Protein AF-A0A9P0NU60-F1 (afdb_monomer_lite)

InterPro domains:
  IPR019530 Intra-flagellar transport protein 57 [PF10498] (24-283)
  IPR019530 Intra-flagellar transport protein 57 [PTHR16011] (8-283)

Organism: Acanthoscelides obtectus (NCBI:txid200917)

Sequence (284 aa):
MVFDEPKIVSEKEQEQSYAAFVNMENLLDKLKLLKYEQEFLKDFKIKPIHRYYFVVTKNPGEQFYLFSILAAWLIRKCGKHLENPQELDDPNDTISKIVNEARAIGIVFDFPVSKLKQGVGEQVVYILDQLAIHAVKKNNVILNRPKPPEEKEEETEVLEDESEINLDRVEEEMLAAYSDDSDEENLFHLDDLKPVRKEIHSSELKQNIDEESWKLELERVLPRLKVTIKNDNRDWRSHLEQMKTYKKSIDESLGTTKAQLEKLHKDISSTLEKVTNREKYFNR

Radius of gyration: 36.02 Å; chains: 1; bounding box: 110×66×82 Å

pLDDT: mean 72.8, std 16.38, range [34.03, 95.69]

Structure (mmCIF, N/CA/C/O backbone):
data_AF-A0A9P0NU60-F1
#
_entry.id   AF-A0A9P0NU60-F1
#
loop_
_atom_site.group_PDB
_atom_site.id
_atom_site.type_symbol
_atom_site.label_atom_id
_atom_site.label_alt_id
_atom_site.label_comp_id
_atom_site.label_asym_id
_atom_site.label_entity_id
_atom_site.label_seq_id
_atom_site.pdbx_PDB_ins_code
_atom_site.Cartn_x
_atom_site.Cartn_y
_atom_site.Cartn_z
_atom_site.occupancy
_atom_site.B_iso_or_equiv
_atom_site.auth_seq_id
_atom_site.auth_comp_id
_atom_site.auth_asym_id
_atom_site.auth_atom_id
_atom_site.pdbx_PDB_model_num
ATOM 1 N N . MET A 1 1 ? 22.535 -39.004 11.766 1.00 37.25 1 MET A N 1
ATOM 2 C CA . MET A 1 1 ? 22.054 -37.776 11.105 1.00 37.25 1 MET A CA 1
ATOM 3 C C . MET A 1 1 ? 20.630 -38.052 10.680 1.00 37.25 1 MET A C 1
ATOM 5 O O . MET A 1 1 ? 20.425 -38.817 9.750 1.00 37.25 1 MET A O 1
ATOM 9 N N . VAL A 1 2 ? 19.671 -37.577 11.472 1.00 34.03 2 VAL A N 1
ATOM 10 C CA . VAL A 1 2 ? 18.242 -37.732 11.191 1.00 34.03 2 VAL A CA 1
ATOM 11 C C . VAL A 1 2 ? 17.904 -36.649 10.176 1.00 34.03 2 VAL A C 1
ATOM 13 O O . VAL A 1 2 ? 18.018 -35.468 10.491 1.00 34.03 2 VAL A O 1
ATOM 16 N N . PHE A 1 3 ? 17.614 -37.051 8.942 1.00 36.31 3 PHE A N 1
ATOM 17 C CA . PHE A 1 3 ? 17.045 -36.149 7.952 1.00 36.31 3 PHE A CA 1
ATOM 18 C C . PHE A 1 3 ? 15.586 -35.934 8.344 1.00 36.31 3 PHE A C 1
ATOM 20 O O . PHE A 1 3 ? 14.797 -36.874 8.342 1.00 36.31 3 PHE A O 1
ATOM 27 N N . ASP A 1 4 ? 15.288 -34.714 8.778 1.00 43.84 4 ASP A N 1
ATOM 28 C CA . ASP A 1 4 ? 13.943 -34.244 9.085 1.00 43.84 4 ASP A CA 1
ATOM 29 C C . ASP A 1 4 ? 13.174 -34.173 7.758 1.00 43.84 4 ASP A C 1
ATOM 31 O O . ASP A 1 4 ? 13.551 -33.432 6.845 1.00 43.84 4 ASP A O 1
ATOM 35 N N . GLU A 1 5 ? 12.168 -35.030 7.599 1.00 39.66 5 GLU A N 1
ATOM 36 C CA . GLU A 1 5 ? 11.302 -35.027 6.423 1.00 39.66 5 GLU A CA 1
ATOM 37 C C . GLU A 1 5 ? 10.503 -33.715 6.376 1.00 39.66 5 GLU A C 1
ATOM 39 O O . GLU A 1 5 ? 10.058 -33.219 7.418 1.00 39.66 5 GLU A O 1
ATOM 44 N N . PRO A 1 6 ? 10.281 -33.125 5.187 1.00 47.22 6 PRO A N 1
ATOM 45 C CA . PRO A 1 6 ? 9.491 -31.912 5.083 1.00 47.22 6 PRO A CA 1
ATOM 46 C C . PRO A 1 6 ? 8.047 -32.227 5.486 1.00 47.22 6 PRO A C 1
ATOM 48 O O . PRO A 1 6 ? 7.326 -32.926 4.774 1.00 47.22 6 PRO A O 1
ATOM 51 N N . LYS A 1 7 ? 7.620 -31.698 6.639 1.00 44.19 7 LYS A N 1
ATOM 52 C CA . LYS A 1 7 ? 6.215 -31.691 7.059 1.00 44.19 7 LYS A CA 1
ATOM 53 C C . LYS A 1 7 ? 5.362 -31.124 5.928 1.00 44.19 7 LYS A C 1
ATOM 55 O O . LYS A 1 7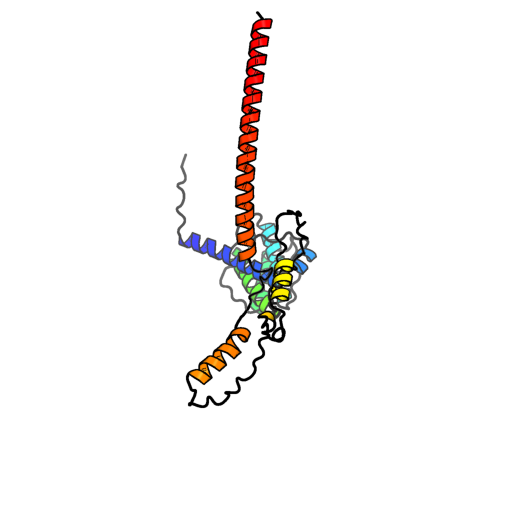 ? 5.441 -29.937 5.617 1.00 44.19 7 LYS A O 1
ATOM 60 N N . ILE A 1 8 ? 4.537 -31.979 5.334 1.00 50.38 8 ILE A N 1
ATOM 61 C CA . ILE A 1 8 ? 3.484 -31.584 4.404 1.00 50.38 8 ILE A CA 1
ATOM 62 C C . ILE A 1 8 ? 2.443 -30.826 5.238 1.00 50.38 8 ILE A C 1
ATOM 64 O O . ILE A 1 8 ? 1.658 -31.428 5.968 1.00 50.38 8 ILE A O 1
ATOM 68 N N . VAL A 1 9 ? 2.514 -29.495 5.199 1.00 48.00 9 VAL A N 1
ATOM 69 C CA . VAL A 1 9 ? 1.543 -28.589 5.830 1.00 48.00 9 VAL A CA 1
ATOM 70 C C . VAL A 1 9 ? 0.208 -28.752 5.106 1.00 48.00 9 VAL A C 1
ATOM 72 O O . VAL A 1 9 ? 0.172 -28.771 3.877 1.00 48.00 9 VAL A O 1
ATOM 75 N N . SER A 1 10 ? -0.882 -28.919 5.858 1.00 44.78 10 SER A N 1
ATOM 76 C CA . SER A 1 10 ? -2.204 -29.180 5.278 1.00 44.78 10 SER A CA 1
ATOM 77 C C . SER A 1 10 ? -2.741 -27.955 4.521 1.00 44.78 10 SER A C 1
ATOM 79 O O . SER A 1 10 ? -2.541 -26.821 4.958 1.00 44.78 10 SER A O 1
ATOM 81 N N . GLU A 1 11 ? -3.473 -28.163 3.420 1.00 49.84 11 GLU A N 1
ATOM 82 C CA . GLU A 1 11 ? -4.077 -27.088 2.602 1.00 49.84 11 GLU A CA 1
ATOM 83 C C . GLU A 1 11 ? -4.924 -26.099 3.430 1.00 49.84 11 GLU A C 1
ATOM 85 O O . GLU A 1 11 ? -4.949 -24.908 3.135 1.00 49.84 11 GLU A O 1
ATOM 90 N N . LYS A 1 12 ? -5.535 -26.548 4.538 1.00 46.38 12 LYS A N 1
ATOM 91 C CA . LYS A 1 12 ? -6.305 -25.686 5.454 1.00 46.38 12 LYS A CA 1
ATOM 92 C C . LYS A 1 12 ? -5.444 -24.713 6.262 1.00 46.38 12 LYS A C 1
ATOM 94 O O . LYS A 1 12 ? -5.887 -23.605 6.549 1.00 46.38 12 LYS A O 1
ATOM 99 N N . GLU A 1 13 ? -4.225 -25.101 6.633 1.00 43.59 13 GLU A N 1
ATOM 100 C CA . GLU A 1 13 ? -3.271 -24.198 7.294 1.00 43.59 13 GLU A CA 1
ATOM 101 C C . GLU A 1 13 ? -2.697 -23.182 6.297 1.00 43.59 13 GLU A C 1
ATOM 103 O O . GLU A 1 13 ? -2.431 -22.038 6.667 1.00 43.59 13 GLU A O 1
ATOM 108 N N . GLN A 1 14 ? -2.570 -23.563 5.019 1.00 48.59 14 GLN A N 1
ATOM 109 C CA . GLN A 1 14 ? -2.215 -22.633 3.945 1.00 48.59 14 GLN A CA 1
ATOM 110 C C . GLN A 1 14 ? -3.343 -21.630 3.666 1.00 48.59 14 GLN A C 1
ATOM 112 O O . GLN A 1 14 ? -3.075 -20.432 3.638 1.00 48.59 14 GLN A O 1
ATOM 117 N N . GLU A 1 15 ? -4.603 -22.061 3.551 1.00 52.00 15 GLU A N 1
ATOM 118 C CA . GLU A 1 15 ? -5.758 -21.159 3.386 1.00 52.00 15 GLU A CA 1
ATOM 119 C C . GLU A 1 15 ? -5.900 -20.158 4.547 1.00 52.00 15 GLU A C 1
ATOM 121 O O . GLU A 1 15 ? -6.106 -18.964 4.316 1.00 52.00 15 GLU A O 1
ATOM 126 N N . GLN A 1 16 ? -5.715 -20.612 5.793 1.00 52.69 16 GLN A N 1
ATOM 127 C CA . GLN A 1 16 ? -5.691 -19.736 6.974 1.00 52.69 16 GLN A CA 1
ATOM 128 C C . GLN A 1 16 ? -4.512 -18.753 6.943 1.00 52.69 16 GLN A C 1
ATOM 130 O O . GLN A 1 16 ? -4.657 -17.597 7.344 1.00 52.69 16 GLN A O 1
ATOM 135 N N . SER A 1 17 ? -3.362 -19.174 6.406 1.00 59.97 17 SER A N 1
ATOM 136 C CA . SER A 1 17 ? -2.216 -18.286 6.199 1.00 59.97 17 SER A CA 1
ATOM 137 C C . SER A 1 17 ? -2.552 -17.167 5.207 1.00 59.97 17 SER A C 1
ATOM 139 O O . SER A 1 17 ? -2.296 -16.000 5.504 1.00 59.97 17 SER A O 1
ATOM 141 N N . TYR A 1 18 ? -3.205 -17.486 4.081 1.00 72.25 18 TYR A N 1
ATOM 142 C CA . TYR A 1 18 ? -3.597 -16.507 3.056 1.00 72.25 18 TYR A CA 1
ATOM 143 C C . TYR A 1 18 ? -4.673 -15.519 3.518 1.00 72.25 18 TYR A C 1
ATOM 145 O O . TYR A 1 18 ? -4.590 -14.335 3.181 1.00 72.25 18 TYR A O 1
ATOM 153 N N . ALA A 1 19 ? -5.631 -15.951 4.340 1.00 76.56 19 ALA A N 1
ATOM 154 C CA . ALA A 1 19 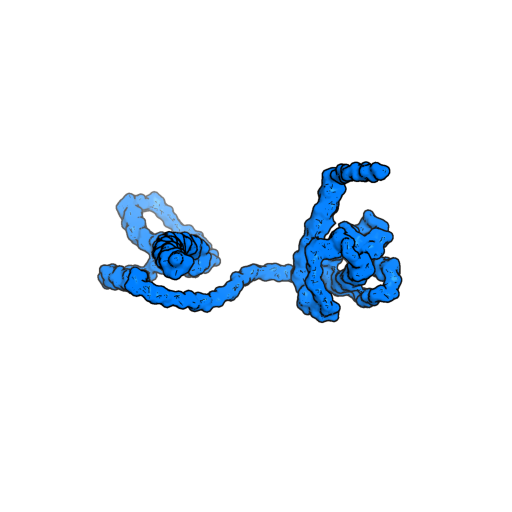? -6.675 -15.071 4.869 1.00 76.56 19 ALA A CA 1
ATOM 155 C C . ALA A 1 19 ? -6.100 -13.888 5.674 1.00 76.56 19 ALA A C 1
ATOM 157 O O . ALA A 1 19 ? -6.549 -12.748 5.523 1.00 76.56 19 ALA A O 1
ATOM 158 N N . ALA A 1 20 ? -5.056 -14.127 6.475 1.00 76.75 20 ALA A N 1
ATOM 159 C CA . ALA A 1 20 ? -4.384 -13.075 7.235 1.00 76.75 20 ALA A CA 1
ATOM 160 C C . ALA A 1 20 ? -3.700 -12.035 6.328 1.00 76.75 20 ALA A C 1
ATOM 162 O O . ALA A 1 20 ? -3.718 -10.842 6.637 1.00 76.75 20 ALA A O 1
ATOM 163 N N . PHE A 1 21 ? -3.137 -12.464 5.191 1.00 82.19 21 PHE A N 1
ATOM 164 C CA . PHE A 1 21 ? -2.534 -11.560 4.207 1.00 82.19 21 PHE A CA 1
ATOM 165 C C . PHE A 1 21 ? -3.580 -10.673 3.526 1.00 82.19 21 PHE A C 1
ATOM 167 O O . PHE A 1 21 ? -3.389 -9.461 3.449 1.00 82.19 21 PHE A O 1
ATOM 174 N N . VAL A 1 22 ? -4.712 -11.247 3.111 1.00 83.75 22 VAL A N 1
ATOM 175 C CA . VAL A 1 22 ? -5.818 -10.488 2.501 1.00 83.75 22 VAL A CA 1
ATOM 176 C C . VAL A 1 22 ? -6.402 -9.476 3.491 1.00 83.75 22 VAL A C 1
ATOM 178 O O . VAL A 1 22 ? -6.637 -8.319 3.147 1.00 83.75 22 VAL A O 1
ATOM 181 N N . ASN A 1 23 ? -6.583 -9.874 4.753 1.00 83.31 23 ASN A N 1
ATOM 182 C CA . ASN A 1 23 ? -7.075 -8.972 5.796 1.00 83.31 23 ASN A CA 1
ATOM 183 C C . ASN A 1 23 ? -6.103 -7.823 6.081 1.00 83.31 23 ASN A C 1
ATOM 185 O O . ASN A 1 23 ? -6.540 -6.707 6.354 1.00 83.31 23 ASN A O 1
ATOM 189 N N . MET A 1 24 ? -4.796 -8.064 5.974 1.00 84.62 24 MET A N 1
ATOM 190 C CA . MET A 1 24 ? -3.790 -7.016 6.114 1.00 84.62 24 MET A CA 1
ATOM 191 C C . MET A 1 24 ? -3.835 -6.014 4.949 1.00 84.62 24 MET A C 1
ATOM 193 O O . MET A 1 24 ? -3.711 -4.812 5.180 1.00 84.62 24 MET A O 1
ATOM 197 N N . GLU A 1 25 ? -4.051 -6.470 3.713 1.00 84.12 25 GLU A N 1
ATOM 198 C CA . GLU A 1 25 ? -4.246 -5.566 2.568 1.00 84.12 25 GLU A CA 1
ATOM 199 C C . GLU A 1 25 ? -5.515 -4.718 2.733 1.00 84.12 25 GLU A C 1
ATOM 201 O O . GLU A 1 25 ? -5.455 -3.491 2.633 1.00 84.12 25 GLU A O 1
ATOM 206 N N . ASN A 1 26 ? -6.629 -5.344 3.122 1.00 85.00 26 ASN A N 1
ATOM 207 C CA . ASN A 1 26 ? -7.877 -4.642 3.430 1.00 85.00 26 ASN A CA 1
ATOM 208 C C . ASN A 1 26 ? -7.705 -3.603 4.551 1.00 85.00 26 ASN A C 1
ATOM 210 O O . ASN A 1 26 ? -8.260 -2.503 4.475 1.00 85.00 26 ASN A O 1
ATOM 214 N N . LEU A 1 27 ? -6.932 -3.932 5.591 1.00 86.50 27 LEU A N 1
ATOM 215 C CA . LEU A 1 27 ? -6.592 -3.005 6.666 1.00 86.50 27 LEU A CA 1
ATOM 216 C C . LEU A 1 27 ? -5.798 -1.808 6.131 1.00 86.50 27 LEU A C 1
ATOM 218 O O . LEU A 1 27 ? -6.129 -0.670 6.461 1.00 86.50 27 LEU A O 1
ATOM 222 N N . LEU A 1 28 ? -4.778 -2.030 5.295 1.00 85.31 28 LEU A N 1
ATOM 223 C CA . LEU A 1 28 ? -3.984 -0.942 4.715 1.00 85.31 28 LEU A CA 1
ATOM 224 C C . LEU A 1 28 ? -4.835 0.009 3.875 1.00 85.31 28 LEU A C 1
ATOM 226 O O . LEU A 1 28 ? -4.662 1.224 3.970 1.00 85.31 28 LEU A O 1
ATOM 230 N N . ASP A 1 29 ? -5.779 -0.510 3.098 1.00 84.62 29 ASP A N 1
ATOM 231 C CA . ASP A 1 29 ? -6.668 0.340 2.311 1.00 84.62 29 ASP A CA 1
ATOM 232 C C . ASP A 1 29 ? -7.615 1.153 3.203 1.00 84.62 29 ASP A C 1
ATOM 234 O O . ASP A 1 29 ? -7.776 2.358 2.994 1.00 84.62 29 ASP A O 1
ATOM 238 N N . LYS A 1 30 ? -8.142 0.566 4.284 1.00 85.38 30 LYS A N 1
ATOM 239 C CA . LYS A 1 30 ? -8.913 1.311 5.299 1.00 85.38 30 LYS A CA 1
ATOM 240 C C . LYS A 1 30 ? -8.064 2.381 5.994 1.00 85.38 30 LYS A C 1
ATOM 242 O O . LYS A 1 30 ? -8.551 3.482 6.242 1.00 85.38 30 LYS A O 1
ATOM 247 N N . LEU A 1 31 ? -6.790 2.105 6.270 1.00 84.94 31 LEU A N 1
ATOM 248 C CA . LEU A 1 31 ? -5.860 3.089 6.832 1.00 84.94 31 LEU A CA 1
ATOM 249 C C . LEU A 1 31 ? -5.591 4.244 5.857 1.00 84.94 31 LEU A C 1
ATOM 251 O O . LEU A 1 31 ? -5.579 5.406 6.273 1.00 84.94 31 LEU A O 1
ATOM 255 N N . LYS A 1 32 ? -5.437 3.967 4.556 1.00 84.06 32 LYS A N 1
ATOM 256 C CA . LYS A 1 32 ? -5.323 5.013 3.521 1.00 84.06 32 LYS A CA 1
ATOM 257 C C . LYS A 1 32 ? -6.568 5.896 3.476 1.00 84.06 32 LYS A C 1
ATOM 259 O O . LYS A 1 32 ? -6.432 7.118 3.438 1.00 84.06 32 LYS A O 1
ATOM 264 N N . LEU A 1 33 ? -7.765 5.309 3.568 1.00 81.44 33 LEU A N 1
ATOM 265 C CA . LEU A 1 33 ? -9.022 6.067 3.657 1.00 81.44 33 LEU A CA 1
ATOM 266 C C . LEU A 1 33 ? -9.064 6.994 4.880 1.00 81.44 33 LEU A C 1
ATOM 268 O O . LEU A 1 33 ? -9.618 8.089 4.813 1.00 81.44 33 LEU A O 1
ATOM 272 N N . LEU A 1 34 ? -8.430 6.588 5.981 1.00 81.31 34 LEU A N 1
ATOM 273 C CA . LEU A 1 34 ? -8.291 7.380 7.205 1.00 81.31 34 LEU A CA 1
ATOM 274 C C . LEU A 1 34 ? -7.122 8.380 7.173 1.00 81.31 34 LEU A C 1
ATOM 276 O O . LEU A 1 34 ? -6.819 8.980 8.202 1.00 81.31 34 LEU A O 1
ATOM 280 N N . LYS A 1 35 ? -6.471 8.576 6.017 1.00 79.94 35 LYS A N 1
ATOM 281 C CA . LYS A 1 35 ? -5.309 9.464 5.833 1.00 79.94 35 LYS A CA 1
ATOM 282 C C . LYS A 1 35 ? -4.137 9.141 6.770 1.00 79.94 35 LYS A C 1
ATOM 284 O O . LYS A 1 35 ? -3.444 10.050 7.235 1.00 79.94 35 LYS A O 1
ATOM 289 N N . TYR A 1 36 ? -3.868 7.852 7.012 1.00 81.12 36 TYR A N 1
ATOM 290 C CA . TYR A 1 36 ? -2.782 7.432 7.911 1.00 81.12 36 TYR A CA 1
ATOM 291 C C . TYR A 1 36 ? -1.406 8.003 7.507 1.00 81.12 36 TYR A C 1
ATOM 293 O O . TYR A 1 36 ? -0.591 8.313 8.369 1.00 81.12 36 TYR A O 1
ATOM 301 N N . GLU A 1 37 ? -1.146 8.221 6.215 1.00 74.88 37 GLU A N 1
ATOM 302 C CA . GLU A 1 37 ? 0.139 8.767 5.752 1.00 74.88 37 GLU A CA 1
ATOM 303 C C . GLU A 1 37 ? 0.361 10.225 6.154 1.00 74.88 37 GLU A C 1
ATOM 305 O O . GLU A 1 37 ? 1.494 10.655 6.362 1.00 74.88 37 GLU A O 1
ATOM 310 N N . GLN A 1 38 ? -0.716 11.004 6.260 1.00 73.44 38 GLN A N 1
ATOM 311 C CA . GLN A 1 38 ? -0.621 12.429 6.563 1.00 73.44 38 GLN A CA 1
ATOM 312 C C . GLN A 1 38 ? -0.628 12.698 8.060 1.00 73.44 38 GLN A C 1
ATOM 314 O O . GLN A 1 38 ? 0.045 13.626 8.493 1.00 73.44 38 GLN A O 1
ATOM 319 N N . GLU A 1 39 ? -1.372 11.907 8.827 1.00 76.62 39 GLU A N 1
ATOM 320 C CA . GLU A 1 39 ? -1.519 12.113 10.265 1.00 76.62 39 GLU A CA 1
ATOM 321 C C . GLU A 1 39 ? -0.605 11.165 11.049 1.00 76.62 39 GLU A C 1
ATOM 323 O O . GLU A 1 39 ? 0.317 11.598 11.727 1.00 76.62 39 GLU A O 1
ATOM 328 N N . PHE A 1 40 ? -0.773 9.853 10.884 1.00 76.50 40 PHE A N 1
ATOM 329 C CA . PHE A 1 40 ? -0.046 8.862 11.678 1.00 76.50 40 PHE A CA 1
ATOM 330 C C . PHE A 1 40 ? 1.453 8.798 11.337 1.00 76.50 40 PHE A C 1
ATOM 332 O O . PHE A 1 40 ? 2.296 8.832 12.232 1.00 76.50 40 PHE A O 1
ATOM 339 N N . LEU A 1 41 ? 1.822 8.742 10.051 1.00 76.56 41 LEU A N 1
ATOM 340 C CA . LEU A 1 41 ? 3.240 8.632 9.675 1.00 76.56 41 LEU A CA 1
ATOM 341 C C . LEU A 1 41 ? 4.037 9.907 9.983 1.00 76.56 41 LEU A C 1
ATOM 343 O O . LEU A 1 41 ? 5.217 9.813 10.326 1.00 76.56 41 LEU A O 1
ATOM 347 N N . LYS A 1 42 ? 3.410 11.089 9.896 1.00 71.31 42 LYS A N 1
ATOM 348 C CA . LYS A 1 42 ? 4.073 12.363 10.215 1.00 71.31 42 LYS A CA 1
ATOM 349 C C . LYS A 1 42 ? 4.257 12.555 11.716 1.00 71.31 42 LYS A C 1
ATOM 351 O O . LYS A 1 42 ? 5.349 12.946 12.126 1.00 71.31 42 LYS A O 1
ATOM 356 N N . ASP A 1 43 ? 3.241 12.231 12.514 1.00 73.31 43 ASP A N 1
ATOM 357 C CA . ASP A 1 43 ? 3.276 12.425 13.966 1.00 73.31 43 ASP A CA 1
ATOM 358 C C . ASP A 1 43 ? 4.294 11.499 14.644 1.00 73.31 43 ASP A C 1
ATOM 360 O O . ASP A 1 43 ? 5.017 11.920 15.547 1.00 73.31 43 ASP A O 1
ATOM 364 N N . PHE A 1 44 ? 4.406 10.252 14.174 1.00 70.25 44 PHE A N 1
ATOM 365 C CA . PHE A 1 44 ? 5.287 9.252 14.783 1.00 70.25 44 PHE A CA 1
ATOM 366 C C . PHE A 1 44 ? 6.613 9.028 14.031 1.00 70.25 44 PHE A C 1
ATOM 368 O O . PHE A 1 44 ? 7.451 8.259 14.498 1.00 70.25 44 PHE A O 1
ATOM 375 N N . LYS A 1 45 ? 6.836 9.691 12.883 1.00 73.44 45 LYS A N 1
ATOM 376 C CA . LYS A 1 45 ? 8.029 9.530 12.015 1.00 73.44 45 LYS A CA 1
ATOM 377 C C . LYS A 1 45 ? 8.331 8.069 11.642 1.00 73.44 45 LYS A C 1
ATOM 379 O O . LYS A 1 45 ? 9.490 7.667 11.530 1.00 73.44 45 LYS A O 1
ATOM 384 N N . IL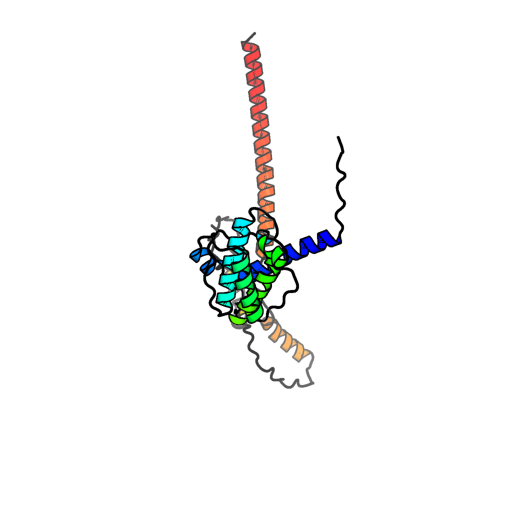E A 1 46 ? 7.287 7.267 11.448 1.00 77.31 46 ILE A N 1
ATOM 385 C CA . ILE A 1 46 ? 7.399 5.837 11.132 1.00 77.31 46 ILE A CA 1
ATOM 386 C C . ILE A 1 46 ? 7.430 5.656 9.610 1.00 77.31 46 ILE A C 1
ATOM 388 O O . ILE A 1 46 ? 6.854 6.443 8.858 1.00 77.31 46 ILE A O 1
ATOM 392 N N . LYS A 1 47 ? 8.120 4.615 9.133 1.00 76.00 47 LYS A N 1
ATOM 393 C CA . LYS A 1 47 ? 8.084 4.227 7.715 1.00 76.00 47 LYS A CA 1
ATOM 394 C C . LYS A 1 47 ? 6.699 3.670 7.339 1.00 76.00 47 LYS A C 1
ATOM 396 O O . LYS A 1 47 ? 6.045 3.069 8.190 1.00 76.00 47 LYS A O 1
ATOM 401 N N . PRO A 1 48 ? 6.264 3.800 6.072 1.00 78.31 48 PRO A N 1
ATOM 402 C CA . PRO A 1 48 ? 5.027 3.180 5.606 1.00 78.31 48 PRO A CA 1
ATOM 403 C C . PRO A 1 48 ? 4.971 1.684 5.944 1.00 78.31 48 PRO A C 1
ATOM 405 O O . PRO A 1 48 ? 5.948 0.951 5.756 1.00 78.31 48 PRO A O 1
ATOM 408 N N . ILE A 1 49 ? 3.825 1.236 6.458 1.00 81.75 49 ILE A N 1
ATOM 409 C CA . ILE A 1 49 ? 3.629 -0.148 6.897 1.00 81.75 49 ILE A CA 1
ATOM 410 C C . ILE A 1 49 ? 3.536 -1.042 5.657 1.00 81.75 49 ILE A C 1
ATOM 412 O O . ILE A 1 49 ? 2.678 -0.852 4.799 1.00 81.75 49 ILE A O 1
ATOM 416 N N . HIS A 1 50 ? 4.416 -2.039 5.555 1.00 82.06 50 HIS A N 1
ATOM 417 C CA . HIS A 1 50 ? 4.380 -2.994 4.447 1.00 82.06 50 HIS A CA 1
ATOM 418 C C . HIS A 1 50 ? 3.192 -3.962 4.590 1.00 82.06 50 HIS A C 1
ATOM 420 O O . HIS A 1 50 ? 2.875 -4.394 5.698 1.00 82.06 50 HIS A O 1
ATOM 426 N N . ARG A 1 51 ? 2.629 -4.423 3.466 1.00 79.12 51 ARG A N 1
ATOM 427 C CA . ARG A 1 51 ? 1.520 -5.407 3.368 1.00 79.12 51 ARG A CA 1
ATOM 428 C C . ARG A 1 51 ? 1.684 -6.716 4.144 1.00 79.12 51 ARG A C 1
ATOM 430 O O . ARG A 1 51 ? 0.722 -7.440 4.335 1.00 79.12 51 ARG A O 1
ATOM 437 N N . TYR A 1 52 ? 2.886 -7.020 4.621 1.00 81.94 52 TYR A N 1
ATOM 438 C CA . TYR A 1 52 ? 3.192 -8.260 5.345 1.00 81.94 52 TYR A CA 1
ATOM 439 C C . TYR A 1 52 ? 3.672 -8.008 6.780 1.00 81.94 52 TYR A C 1
ATOM 441 O O . TYR A 1 52 ? 4.083 -8.942 7.461 1.00 81.94 52 TYR A O 1
ATOM 449 N N . TYR A 1 53 ? 3.662 -6.751 7.241 1.00 82.38 53 TYR A N 1
ATOM 450 C CA . TYR A 1 53 ? 4.362 -6.348 8.462 1.00 82.38 53 TYR A CA 1
ATOM 451 C C . TYR A 1 53 ? 3.787 -6.981 9.737 1.00 82.38 53 TYR A C 1
ATOM 453 O O . TYR A 1 53 ? 4.563 -7.365 10.603 1.00 82.38 53 TYR A O 1
ATOM 461 N N . PHE A 1 54 ? 2.465 -7.143 9.846 1.00 82.00 54 PHE A N 1
ATOM 462 C CA . PHE A 1 54 ? 1.820 -7.780 11.009 1.00 82.00 54 PHE A CA 1
ATOM 463 C C . PHE A 1 54 ? 1.551 -9.282 10.833 1.00 82.00 54 PHE A C 1
ATOM 465 O O . PHE A 1 54 ? 1.053 -9.924 11.756 1.00 82.00 54 PHE A O 1
ATOM 472 N N . VAL A 1 55 ? 1.876 -9.850 9.668 1.00 83.25 55 VAL A N 1
ATOM 473 C CA . VAL A 1 55 ? 1.675 -11.281 9.372 1.00 83.25 55 VAL A CA 1
ATOM 474 C C . VAL A 1 55 ? 2.988 -12.054 9.484 1.00 83.25 55 VAL A C 1
ATOM 476 O O . VAL A 1 55 ? 3.009 -13.173 9.987 1.00 83.25 55 VAL A O 1
ATOM 479 N N . VAL A 1 56 ? 4.103 -11.450 9.064 1.00 81.62 56 VAL A N 1
ATOM 480 C CA . VAL A 1 56 ? 5.430 -12.073 9.114 1.00 81.62 56 VAL A CA 1
ATOM 481 C C . VAL A 1 56 ? 6.191 -11.572 10.334 1.00 81.62 56 VAL A C 1
ATOM 483 O O . VAL A 1 56 ? 6.441 -10.375 10.474 1.00 81.62 56 VAL A O 1
ATOM 486 N N . THR A 1 57 ? 6.616 -12.485 11.205 1.00 79.31 57 THR A N 1
ATOM 487 C CA . THR A 1 57 ? 7.457 -12.156 12.362 1.00 79.31 57 THR A CA 1
ATOM 488 C C . THR A 1 57 ? 8.819 -11.645 11.901 1.00 79.31 57 THR A C 1
ATOM 490 O O . THR A 1 57 ? 9.556 -12.367 11.229 1.00 79.31 57 THR A O 1
ATOM 493 N N . LYS A 1 58 ? 9.167 -10.411 12.274 1.00 78.38 58 LYS A N 1
ATOM 494 C CA . LYS A 1 58 ? 10.509 -9.845 12.071 1.00 78.38 58 LYS A CA 1
ATOM 495 C C . LYS A 1 58 ? 11.147 -9.522 13.408 1.00 78.38 58 LYS A C 1
ATOM 497 O O . LYS A 1 58 ? 12.158 -10.108 13.772 1.00 78.38 58 LYS A O 1
ATOM 502 N N . ASN A 1 59 ? 10.525 -8.601 14.131 1.00 82.25 59 ASN A N 1
ATOM 503 C CA . ASN A 1 59 ? 10.962 -8.162 15.440 1.00 82.25 59 ASN A CA 1
ATOM 504 C C . ASN A 1 59 ? 9.722 -8.018 16.332 1.00 82.25 59 ASN A C 1
ATOM 506 O O . ASN A 1 59 ? 9.008 -7.022 16.207 1.00 82.25 59 ASN A O 1
ATOM 510 N N . PRO A 1 60 ? 9.437 -8.995 17.209 1.00 80.38 60 PRO A N 1
ATOM 511 C CA . PRO A 1 60 ? 8.179 -9.036 17.949 1.00 80.38 60 PRO A CA 1
ATOM 512 C C . PRO A 1 60 ? 7.997 -7.835 18.886 1.00 80.38 60 PRO A C 1
ATOM 514 O O . PRO A 1 60 ? 6.870 -7.394 19.083 1.00 80.38 60 PRO A O 1
ATOM 517 N N . GLY A 1 61 ? 9.084 -7.263 19.423 1.00 81.12 61 GLY A N 1
ATOM 518 C CA . GLY A 1 61 ? 9.011 -6.077 20.285 1.00 81.12 61 GLY A CA 1
ATOM 519 C C . GLY A 1 61 ? 8.591 -4.819 19.522 1.00 81.12 61 GLY A C 1
ATOM 520 O O . GLY A 1 61 ? 7.646 -4.138 19.912 1.00 81.12 61 GLY A O 1
ATOM 521 N N . GLU A 1 62 ? 9.238 -4.553 18.386 1.00 84.06 62 GLU A N 1
ATOM 522 C CA . GLU A 1 62 ? 8.901 -3.420 17.511 1.00 84.06 62 GLU A CA 1
ATOM 523 C C . GLU A 1 62 ? 7.499 -3.579 16.902 1.00 84.06 62 GLU A C 1
ATOM 525 O O . GLU A 1 62 ? 6.721 -2.628 16.853 1.00 84.06 62 GLU A O 1
ATOM 530 N N . GLN A 1 63 ? 7.142 -4.799 16.492 1.00 85.75 63 GLN A N 1
ATOM 531 C CA . GLN A 1 63 ? 5.824 -5.111 15.939 1.00 85.75 63 GLN A CA 1
ATOM 532 C C . GLN A 1 63 ? 4.718 -4.921 16.980 1.00 85.75 63 GLN A C 1
ATOM 534 O O . GLN A 1 63 ? 3.668 -4.361 16.662 1.00 85.75 63 GLN A O 1
ATOM 539 N N . PHE A 1 64 ? 4.964 -5.316 18.232 1.00 85.69 64 PHE A N 1
ATOM 540 C CA . PHE A 1 64 ? 4.041 -5.075 19.336 1.00 85.69 64 PHE A CA 1
ATOM 541 C C . PHE A 1 64 ? 3.877 -3.582 19.646 1.00 85.69 64 PHE A C 1
ATOM 543 O O . PHE A 1 64 ? 2.754 -3.111 19.840 1.00 85.69 64 PHE A O 1
ATOM 550 N N . TYR A 1 65 ? 4.972 -2.823 19.649 1.00 86.06 65 TYR A N 1
ATOM 551 C CA . TYR A 1 65 ? 4.915 -1.377 19.836 1.00 86.06 65 TYR A CA 1
ATOM 552 C C . TYR A 1 65 ? 4.126 -0.695 18.713 1.00 86.06 65 TYR A C 1
ATOM 554 O O . TYR A 1 65 ? 3.197 0.068 18.984 1.00 86.06 65 TYR A O 1
ATOM 562 N N . LEU A 1 66 ? 4.403 -1.042 17.451 1.00 86.00 66 LEU A N 1
ATOM 563 C CA . LEU A 1 66 ? 3.673 -0.489 16.314 1.00 86.00 66 LEU A CA 1
ATOM 564 C C . LEU A 1 66 ? 2.184 -0.849 16.361 1.00 86.00 66 LEU A C 1
ATOM 566 O O . LEU A 1 66 ? 1.342 0.011 16.104 1.00 86.00 66 LEU A O 1
ATOM 570 N N . PHE A 1 67 ? 1.850 -2.091 16.720 1.00 88.62 67 PHE A N 1
ATOM 571 C CA . PHE A 1 67 ? 0.467 -2.509 16.956 1.00 88.62 67 PHE A CA 1
ATOM 572 C C . PHE A 1 67 ? -0.200 -1.642 18.028 1.00 88.62 67 PHE A C 1
ATOM 574 O O . PHE A 1 67 ? -1.311 -1.157 17.821 1.00 88.62 67 PHE A O 1
ATOM 581 N N . SER A 1 68 ? 0.488 -1.414 19.145 1.00 87.12 68 SER A N 1
ATOM 582 C CA . SER A 1 68 ? -0.040 -0.672 20.289 1.00 87.12 68 SER A CA 1
ATOM 583 C C . SER A 1 68 ? -0.336 0.788 19.936 1.00 87.12 68 SER A C 1
ATOM 585 O O . SER A 1 68 ? -1.426 1.284 20.230 1.00 87.12 68 SER A O 1
ATOM 587 N N . ILE A 1 69 ? 0.581 1.464 19.234 1.00 87.56 69 ILE A N 1
ATOM 588 C CA . ILE A 1 69 ? 0.365 2.843 18.771 1.00 87.56 69 ILE A CA 1
ATOM 589 C C . ILE A 1 69 ? -0.741 2.893 17.712 1.00 87.56 69 ILE A C 1
ATOM 591 O O . ILE A 1 69 ? -1.614 3.761 17.773 1.00 87.56 69 ILE A O 1
ATOM 595 N N . LEU A 1 70 ? -0.737 1.972 16.745 1.00 87.50 70 LEU A N 1
ATOM 596 C CA . LEU A 1 70 ? -1.742 1.962 15.684 1.00 87.50 70 LEU A CA 1
ATOM 597 C C . LEU A 1 70 ? -3.148 1.721 16.250 1.00 87.50 70 LEU A C 1
ATOM 599 O O . LEU A 1 70 ? -4.089 2.425 15.883 1.00 87.50 70 LEU A O 1
ATOM 603 N N . ALA A 1 71 ? -3.290 0.787 17.191 1.00 87.38 71 ALA A N 1
ATOM 604 C CA . ALA A 1 71 ? -4.544 0.542 17.893 1.00 87.38 71 ALA A CA 1
ATOM 605 C C . ALA A 1 71 ? -4.992 1.778 18.690 1.00 87.38 71 ALA A C 1
ATOM 607 O O . ALA A 1 71 ? -6.153 2.178 18.592 1.00 87.38 71 ALA A O 1
ATOM 608 N N . ALA A 1 72 ? -4.078 2.434 19.414 1.00 87.12 72 ALA A N 1
ATOM 609 C CA . ALA A 1 72 ? -4.365 3.675 20.132 1.00 87.12 72 ALA A CA 1
ATOM 610 C C . ALA A 1 72 ? -4.859 4.789 19.197 1.00 87.12 72 ALA A C 1
ATOM 612 O O . ALA A 1 72 ? -5.853 5.461 19.485 1.00 87.12 72 ALA A O 1
ATOM 613 N N . TRP A 1 73 ? -4.210 4.956 18.044 1.00 87.56 73 TRP A N 1
ATOM 614 C CA . TRP A 1 73 ? -4.605 5.939 17.039 1.00 87.56 73 TRP A CA 1
ATOM 615 C C . TRP A 1 73 ? -5.993 5.643 16.455 1.00 87.56 73 TRP A C 1
ATOM 617 O O . TRP A 1 73 ? -6.833 6.542 16.372 1.00 87.56 73 TRP A O 1
ATOM 627 N N . LEU A 1 74 ? -6.287 4.381 16.130 1.00 86.50 74 LEU A N 1
ATOM 628 C CA . LEU A 1 74 ? -7.607 3.980 15.636 1.00 86.50 74 LEU A CA 1
ATOM 629 C C . LEU A 1 74 ? -8.712 4.182 16.684 1.00 86.50 74 LEU A C 1
ATOM 631 O O . LEU A 1 74 ? -9.803 4.647 16.347 1.00 86.50 74 LEU A O 1
ATOM 635 N N . ILE A 1 75 ? -8.435 3.904 17.961 1.00 85.94 75 ILE A N 1
ATOM 636 C CA . ILE A 1 75 ? -9.368 4.158 19.072 1.00 85.94 75 ILE A CA 1
ATOM 637 C C . ILE A 1 75 ? -9.666 5.661 19.200 1.00 85.94 75 ILE A C 1
ATOM 639 O O . ILE A 1 75 ? -10.829 6.051 19.351 1.00 85.94 75 ILE A O 1
ATOM 643 N N . ARG A 1 76 ? -8.652 6.523 19.039 1.00 85.81 76 ARG A N 1
ATOM 644 C CA . ARG A 1 76 ? -8.833 7.986 18.986 1.00 85.81 76 ARG A CA 1
ATOM 645 C C . ARG A 1 76 ? -9.698 8.424 17.820 1.00 85.81 76 ARG A C 1
ATOM 647 O O . ARG A 1 76 ? -10.593 9.247 18.001 1.00 85.81 76 ARG A O 1
ATOM 654 N N . LYS A 1 77 ? -9.510 7.823 16.647 1.00 81.56 77 LYS A N 1
ATOM 655 C CA . LYS A 1 77 ? -10.378 8.051 15.483 1.00 81.56 77 LYS A CA 1
ATOM 656 C C . LYS A 1 77 ? -11.807 7.549 15.699 1.00 81.56 77 LYS A C 1
ATOM 658 O O . LYS A 1 77 ? -12.745 8.148 15.184 1.00 81.56 77 LYS A O 1
ATOM 663 N N . CYS A 1 78 ? -12.001 6.540 16.544 1.00 80.81 78 CYS A N 1
ATOM 664 C CA . CYS A 1 78 ? -13.321 6.128 17.023 1.00 80.81 78 CYS A CA 1
ATOM 665 C C . CYS A 1 78 ? -13.913 7.088 18.079 1.00 80.81 78 CYS A C 1
ATOM 667 O O . CYS A 1 78 ? -15.038 6.879 18.533 1.00 80.81 78 CYS A O 1
ATOM 669 N N . GLY A 1 79 ? -13.221 8.176 18.436 1.00 72.81 79 GLY A N 1
ATOM 670 C CA . GLY A 1 79 ? -13.662 9.228 19.357 1.00 72.81 79 GLY A CA 1
ATOM 671 C C . GLY A 1 79 ? -13.541 8.874 20.837 1.00 72.81 79 GLY A C 1
ATOM 672 O O . GLY A 1 79 ? -14.306 9.399 21.641 1.00 72.81 79 GLY A O 1
ATOM 673 N N . LYS A 1 80 ? -12.612 7.982 21.186 1.00 75.62 80 LYS A N 1
ATOM 674 C CA . LYS A 1 80 ? -12.253 7.667 22.571 1.00 75.62 80 LYS A CA 1
ATOM 675 C C . LYS A 1 80 ? -10.820 8.084 22.869 1.00 75.62 80 LYS A C 1
ATOM 677 O O . LYS A 1 80 ? -9.959 7.992 22.002 1.00 75.62 80 LYS A O 1
ATOM 682 N N . HIS A 1 81 ? -10.543 8.525 24.090 1.00 71.81 81 HIS A N 1
ATOM 683 C CA . HIS A 1 81 ? -9.202 8.966 24.461 1.00 71.81 81 HIS A CA 1
ATOM 684 C C . HIS A 1 81 ? -8.395 7.811 25.065 1.00 71.81 81 HIS A C 1
ATOM 686 O O . HIS A 1 81 ? -8.652 7.403 26.192 1.00 71.81 81 HIS A O 1
ATOM 692 N N . LEU A 1 82 ? -7.405 7.313 24.324 1.00 74.38 82 LEU A N 1
ATOM 693 C CA . LEU A 1 82 ? -6.381 6.400 24.836 1.00 74.38 82 LEU A CA 1
ATOM 694 C C . LEU A 1 82 ? -5.022 7.098 24.748 1.00 74.38 82 LEU A C 1
ATOM 696 O O . LEU A 1 82 ? -4.696 7.643 23.694 1.00 74.38 82 LEU A O 1
ATOM 700 N N . GLU A 1 83 ? -4.239 7.123 25.825 1.00 70.31 83 GLU A N 1
ATOM 701 C CA . GLU A 1 83 ? -2.868 7.654 25.803 1.00 70.31 83 GLU A CA 1
ATOM 702 C C . GLU A 1 83 ? -1.957 6.789 24.922 1.00 70.31 83 GLU A C 1
ATOM 704 O O . GLU A 1 83 ? -2.220 5.604 24.733 1.00 70.31 83 GLU A O 1
ATOM 709 N N . ASN A 1 84 ? -0.924 7.396 24.324 1.00 74.75 84 ASN A N 1
ATOM 710 C CA . ASN A 1 84 ? -0.001 6.657 23.460 1.00 74.75 84 ASN A CA 1
ATOM 711 C C . ASN A 1 84 ? 0.807 5.689 24.332 1.00 74.75 84 ASN A C 1
ATOM 713 O O . ASN A 1 84 ? 1.507 6.176 25.221 1.00 74.75 84 ASN A O 1
ATOM 717 N N . PRO A 1 85 ? 0.746 4.371 24.079 1.00 76.56 85 PRO A N 1
ATOM 718 C CA . PRO A 1 85 ? 1.577 3.418 24.800 1.00 76.56 85 PRO A CA 1
ATOM 719 C C . PRO A 1 85 ? 3.056 3.701 24.527 1.00 76.56 85 PRO A C 1
ATOM 721 O O . PRO A 1 85 ? 3.426 3.986 23.386 1.00 76.56 85 PRO A O 1
ATOM 724 N N . GLN A 1 86 ? 3.888 3.641 25.562 1.00 73.75 86 GLN A N 1
ATOM 725 C CA . GLN A 1 86 ? 5.342 3.756 25.447 1.00 73.75 86 GLN A CA 1
ATOM 726 C C . GLN A 1 86 ? 5.979 2.378 25.224 1.00 73.75 86 GLN A C 1
ATOM 728 O O . GLN A 1 86 ? 5.428 1.355 25.620 1.00 73.75 86 GLN A O 1
ATOM 733 N N . GLU A 1 87 ? 7.179 2.338 24.633 1.00 68.81 87 GLU A N 1
ATOM 734 C CA . GLU A 1 87 ? 7.942 1.088 24.418 1.00 68.81 87 GLU A CA 1
ATOM 735 C C . GLU A 1 87 ? 8.274 0.339 25.723 1.00 68.81 87 GLU A C 1
ATOM 737 O O . GLU A 1 87 ? 8.555 -0.857 25.699 1.00 68.81 87 GLU A O 1
ATOM 742 N N . LEU A 1 88 ? 8.248 1.048 26.856 1.00 67.19 88 LEU A N 1
ATOM 743 C CA . LEU A 1 88 ? 8.566 0.544 28.195 1.00 67.19 88 LEU A CA 1
ATOM 744 C C . LEU A 1 88 ? 7.327 0.108 28.994 1.00 67.19 88 LEU A C 1
ATOM 746 O O . LEU A 1 88 ? 7.481 -0.407 30.102 1.00 67.19 88 LEU A O 1
ATOM 750 N N . ASP A 1 89 ? 6.119 0.331 28.470 1.00 76.06 89 ASP A N 1
ATOM 751 C CA . ASP A 1 89 ? 4.886 -0.058 29.155 1.00 76.06 89 ASP A CA 1
ATOM 752 C C . ASP A 1 89 ? 4.736 -1.585 29.182 1.00 76.06 89 ASP A C 1
ATOM 754 O O . ASP A 1 89 ? 5.122 -2.279 28.236 1.00 76.06 89 ASP A O 1
ATOM 758 N N . ASP A 1 90 ? 4.128 -2.126 30.247 1.00 80.69 90 ASP A N 1
ATOM 759 C CA . ASP A 1 90 ? 3.870 -3.566 30.325 1.00 80.69 90 ASP A CA 1
ATOM 760 C C . ASP A 1 90 ? 2.965 -3.992 29.147 1.00 80.69 90 ASP A C 1
ATOM 762 O O . ASP A 1 90 ? 1.851 -3.465 28.987 1.00 80.69 90 ASP A O 1
ATOM 766 N N . PRO A 1 91 ? 3.408 -4.952 28.306 1.00 79.81 91 PRO A N 1
ATOM 767 C CA . PRO A 1 91 ? 2.631 -5.417 27.166 1.00 79.81 91 PRO A CA 1
ATOM 768 C C . PRO A 1 91 ? 1.234 -5.911 27.546 1.00 79.81 91 PRO A C 1
ATOM 770 O O . PRO A 1 91 ? 0.276 -5.679 26.811 1.00 79.81 91 PRO A O 1
ATOM 773 N N . ASN A 1 92 ? 1.088 -6.572 28.695 1.00 85.25 92 ASN A N 1
ATOM 774 C CA . ASN A 1 92 ? -0.189 -7.128 29.131 1.00 85.25 92 ASN A CA 1
ATOM 775 C C . ASN A 1 92 ? -1.168 -6.029 29.566 1.00 85.25 92 ASN A C 1
ATOM 777 O O . ASN A 1 92 ? -2.361 -6.120 29.261 1.00 85.25 92 ASN A O 1
ATOM 781 N N . ASP A 1 93 ? -0.675 -4.983 30.232 1.00 85.44 93 ASP A N 1
ATOM 782 C CA . ASP A 1 93 ? -1.497 -3.844 30.648 1.00 85.44 93 ASP A CA 1
ATOM 783 C C . ASP A 1 93 ? -1.961 -3.038 29.434 1.00 85.44 93 ASP A C 1
ATOM 785 O O . ASP A 1 93 ? -3.141 -2.695 29.324 1.00 85.44 93 ASP A O 1
ATOM 789 N N . THR A 1 94 ? -1.063 -2.795 28.476 1.00 85.00 94 THR A N 1
ATOM 790 C CA . THR A 1 94 ? -1.386 -2.111 27.217 1.00 85.00 94 THR A CA 1
ATOM 791 C C . THR A 1 94 ? -2.410 -2.895 26.396 1.00 85.00 94 THR A C 1
ATOM 793 O O . THR A 1 94 ? -3.407 -2.321 25.949 1.00 85.00 94 THR A O 1
ATOM 796 N N . ILE A 1 95 ? -2.236 -4.218 26.259 1.00 86.50 95 ILE A N 1
ATOM 797 C CA . ILE A 1 95 ? -3.225 -5.087 25.601 1.00 86.50 95 ILE A CA 1
ATOM 798 C C . ILE A 1 95 ? -4.569 -4.996 26.319 1.00 86.50 95 ILE A C 1
ATOM 800 O O . ILE A 1 95 ? -5.591 -4.816 25.664 1.00 86.50 95 ILE A O 1
ATOM 804 N N . SER A 1 96 ? -4.583 -5.080 27.651 1.00 85.69 96 SER A N 1
ATOM 805 C CA . SER A 1 96 ? -5.819 -5.025 28.436 1.00 85.69 96 SER A CA 1
ATOM 806 C C . SER A 1 96 ? -6.557 -3.697 28.245 1.00 85.69 96 SER A C 1
ATOM 808 O O . SER A 1 96 ? -7.773 -3.699 28.053 1.00 85.69 96 SER A O 1
ATOM 810 N N . LYS A 1 97 ? -5.835 -2.567 28.206 1.00 86.56 97 LYS A N 1
ATOM 811 C CA . LYS A 1 97 ? -6.403 -1.244 27.888 1.00 86.56 97 LYS A CA 1
ATOM 812 C C . LYS A 1 97 ? -7.024 -1.220 26.485 1.00 86.56 97 LYS A C 1
ATOM 814 O O . LYS A 1 97 ? -8.185 -0.840 26.344 1.00 86.56 97 LYS A O 1
ATOM 819 N N . ILE A 1 98 ? -6.297 -1.682 25.463 1.00 86.62 98 ILE A N 1
ATOM 820 C CA . ILE A 1 98 ? -6.775 -1.727 24.068 1.00 86.62 98 ILE A CA 1
ATOM 821 C C . ILE A 1 98 ? -8.020 -2.618 23.937 1.00 86.62 98 ILE A C 1
ATOM 823 O O . ILE A 1 98 ? -9.007 -2.226 23.318 1.00 86.62 98 ILE A O 1
ATOM 827 N N . VAL A 1 99 ? -7.995 -3.803 24.548 1.00 86.81 99 VAL A N 1
ATOM 828 C CA . VAL A 1 99 ? -9.076 -4.803 24.554 1.00 86.81 99 VAL A CA 1
ATOM 829 C C . VAL A 1 99 ? -10.335 -4.259 25.228 1.00 86.81 99 VAL A C 1
ATOM 831 O O . VAL A 1 99 ? -11.436 -4.414 24.694 1.00 86.81 99 VAL A O 1
ATOM 834 N N . ASN A 1 100 ? -10.189 -3.595 26.377 1.00 86.56 100 ASN A N 1
ATOM 835 C CA . ASN A 1 100 ? -11.306 -2.974 27.087 1.00 86.56 100 ASN A CA 1
ATOM 836 C C . ASN A 1 100 ? -11.938 -1.857 26.252 1.00 86.56 100 ASN A C 1
ATOM 838 O O . ASN A 1 100 ? -13.164 -1.797 26.123 1.00 86.56 100 ASN A O 1
ATOM 842 N N . GLU A 1 101 ? -11.114 -1.018 25.621 1.00 85.44 101 GLU A N 1
ATOM 843 C CA . GLU A 1 101 ? -11.620 0.055 24.773 1.00 85.44 101 GLU A CA 1
ATOM 844 C C . GLU A 1 101 ? -12.287 -0.453 23.496 1.00 85.44 101 GLU A C 1
ATOM 846 O O . GLU A 1 101 ? -13.359 0.046 23.137 1.00 85.44 101 GLU A O 1
ATOM 851 N N . ALA A 1 102 ? -11.715 -1.479 22.861 1.00 84.94 102 ALA A N 1
ATOM 852 C CA . ALA A 1 102 ? -12.295 -2.156 21.705 1.00 84.94 102 ALA A CA 1
ATOM 853 C C . ALA A 1 102 ? -13.661 -2.772 22.046 1.00 84.94 102 ALA A C 1
ATOM 855 O O . ALA A 1 102 ? -14.633 -2.569 21.314 1.00 84.94 102 ALA A O 1
ATOM 856 N N . ARG A 1 103 ? -13.781 -3.439 23.203 1.00 85.56 103 ARG A N 1
ATOM 857 C CA . ARG A 1 103 ? -15.062 -3.982 23.680 1.00 85.56 103 ARG A CA 1
ATOM 858 C C . ARG A 1 103 ? -16.089 -2.881 23.913 1.00 85.56 103 ARG A C 1
ATOM 860 O O . ARG A 1 103 ? -17.241 -3.027 23.523 1.00 85.56 103 ARG A O 1
ATOM 867 N N . ALA A 1 104 ? -15.679 -1.755 24.490 1.00 84.38 104 ALA A N 1
ATOM 868 C CA . ALA A 1 104 ? -16.579 -0.631 24.718 1.00 84.38 104 ALA A CA 1
ATOM 869 C C . ALA A 1 104 ? -16.916 0.164 23.432 1.00 84.38 104 ALA A C 1
ATOM 871 O O . ALA A 1 104 ? -17.816 0.995 23.465 1.00 84.38 104 ALA A O 1
ATOM 872 N N . ILE A 1 105 ? -16.216 -0.060 22.309 1.00 81.69 105 ILE A N 1
ATOM 873 C CA . ILE A 1 105 ? -16.633 0.396 20.962 1.00 81.69 105 ILE A CA 1
ATOM 874 C C . ILE A 1 105 ? -17.682 -0.567 20.358 1.00 81.69 105 ILE A C 1
ATOM 876 O O . ILE A 1 105 ? -18.384 -0.202 19.417 1.00 81.69 105 ILE A O 1
ATOM 880 N N . GLY A 1 106 ? -17.837 -1.767 20.932 1.00 80.00 106 GLY A N 1
ATOM 881 C CA . GLY A 1 106 ? -18.768 -2.805 20.483 1.00 80.00 106 GLY A CA 1
ATOM 882 C C . GLY A 1 106 ? -18.112 -3.930 19.679 1.00 80.00 106 GLY A C 1
ATOM 883 O O . GLY A 1 106 ? -18.821 -4.694 19.030 1.00 80.00 106 GLY A O 1
ATOM 884 N N . ILE A 1 107 ? -16.779 -4.045 19.699 1.00 80.44 107 ILE A N 1
ATOM 885 C CA . ILE A 1 107 ? -16.057 -5.102 18.980 1.00 80.44 107 ILE A CA 1
ATOM 886 C C . ILE A 1 107 ? -16.061 -6.380 19.823 1.00 80.44 107 ILE A C 1
ATOM 888 O O . ILE A 1 107 ? -15.612 -6.384 20.972 1.00 80.44 107 ILE A O 1
ATOM 892 N N . VAL A 1 108 ? -16.538 -7.476 19.234 1.00 78.12 108 VAL A N 1
ATOM 893 C CA . VAL A 1 108 ? -16.511 -8.815 19.834 1.00 78.12 108 VAL A CA 1
ATOM 894 C C . VAL A 1 108 ? -15.342 -9.601 19.244 1.00 78.12 108 VAL A C 1
ATOM 896 O O . VAL A 1 108 ? -15.167 -9.662 18.026 1.00 78.12 108 VAL A O 1
ATOM 899 N N . PHE A 1 109 ? -14.536 -10.202 20.113 1.00 78.44 109 PHE A N 1
ATOM 900 C CA . PHE A 1 109 ? -13.434 -11.085 19.742 1.00 78.44 109 PHE A CA 1
ATOM 901 C C . PHE A 1 109 ? -13.427 -12.316 20.654 1.00 78.44 109 PHE A C 1
ATOM 903 O O . PHE A 1 109 ? -13.614 -12.190 21.865 1.00 78.44 109 PHE A O 1
ATOM 910 N N . ASP A 1 110 ? -13.207 -13.491 20.061 1.00 73.94 110 ASP A N 1
ATOM 911 C CA . ASP A 1 110 ? -13.195 -14.801 20.727 1.00 73.94 110 ASP A CA 1
ATOM 912 C C . ASP A 1 110 ? -11.813 -15.459 20.585 1.00 73.94 110 ASP A C 1
ATOM 914 O O . ASP A 1 110 ? -11.609 -16.431 19.860 1.00 73.94 110 ASP A O 1
ATOM 918 N N . PHE A 1 111 ? -10.799 -14.845 21.195 1.00 79.12 111 PHE A N 1
ATOM 919 C CA . PHE A 1 111 ? -9.450 -15.407 21.243 1.00 79.12 111 PHE A CA 1
ATOM 920 C C . PHE A 1 111 ? -8.693 -14.955 22.500 1.00 79.12 111 PHE A C 1
ATOM 922 O O . PHE A 1 111 ? -8.979 -13.892 23.060 1.00 79.12 111 PHE A O 1
ATOM 929 N N . PRO A 1 112 ? -7.702 -15.742 22.961 1.00 78.88 112 PRO A N 1
ATOM 930 C CA . PRO A 1 112 ? -6.941 -15.416 24.161 1.00 78.88 112 PRO A CA 1
ATOM 931 C C . PRO A 1 112 ? -5.988 -14.231 23.937 1.00 78.88 112 PRO A C 1
ATOM 933 O O . PRO A 1 112 ? -5.235 -14.195 22.962 1.00 78.88 112 PRO A O 1
ATOM 936 N N . VAL A 1 113 ? -5.955 -13.302 24.900 1.00 79.62 113 VAL A N 1
ATOM 937 C CA . VAL A 1 113 ? -5.089 -12.101 24.893 1.00 79.62 113 VAL A CA 1
ATOM 938 C C . VAL A 1 113 ? -3.589 -12.415 24.842 1.00 79.62 113 VAL A C 1
ATOM 940 O O . VAL A 1 113 ? -2.803 -11.584 24.395 1.00 79.62 113 VAL A O 1
ATOM 943 N N . SER A 1 114 ? -3.180 -13.633 25.212 1.00 80.25 114 SER A N 1
ATOM 944 C CA . SER A 1 114 ? -1.788 -14.090 25.119 1.00 80.25 114 SER A CA 1
ATOM 945 C C . SER A 1 114 ? -1.242 -14.075 23.688 1.00 80.25 114 SER A C 1
ATOM 947 O O . SER A 1 114 ? -0.047 -13.857 23.499 1.00 80.25 114 SER A O 1
ATOM 949 N N . LYS A 1 115 ? -2.106 -14.249 22.679 1.00 78.88 115 LYS A N 1
ATOM 950 C CA . LYS A 1 115 ? -1.716 -14.215 21.261 1.00 78.88 115 LYS A CA 1
ATOM 951 C C . LYS A 1 115 ? -1.408 -12.802 20.760 1.00 78.88 115 LYS A C 1
ATOM 953 O O . LYS A 1 115 ? -0.625 -12.648 19.834 1.00 78.88 115 LYS A O 1
ATOM 958 N N . LEU A 1 116 ? -1.948 -11.765 21.406 1.00 80.38 116 LEU A N 1
ATOM 959 C CA . LEU A 1 116 ? -1.681 -10.367 21.043 1.00 80.38 116 LEU A CA 1
ATOM 960 C C . LEU A 1 116 ? -0.301 -9.891 21.509 1.00 80.38 116 LEU A C 1
ATOM 962 O O . LEU A 1 116 ? 0.261 -8.971 20.922 1.00 80.38 116 LEU A O 1
ATOM 966 N N . LYS A 1 117 ? 0.279 -10.549 22.523 1.00 79.31 117 LYS A N 1
ATOM 967 C CA . LYS A 1 117 ? 1.606 -10.214 23.064 1.00 79.31 117 LYS A CA 1
ATOM 968 C C . LYS A 1 117 ? 2.731 -10.389 22.047 1.00 79.31 117 LYS A C 1
ATOM 970 O O . LYS A 1 117 ? 3.756 -9.729 22.150 1.00 79.31 117 LYS A O 1
ATOM 975 N N . GLN A 1 118 ? 2.546 -11.268 21.065 1.00 78.00 118 GLN A N 1
ATOM 976 C CA . GLN A 1 118 ? 3.537 -11.491 20.015 1.00 78.00 118 GLN A CA 1
ATOM 977 C C . GLN A 1 118 ? 3.593 -10.333 19.005 1.00 78.00 118 GLN A C 1
ATOM 979 O O . GLN A 1 118 ? 4.544 -10.265 18.233 1.00 78.00 118 GLN A O 1
ATOM 984 N N . GLY A 1 119 ? 2.593 -9.437 18.993 1.00 74.38 119 GLY A N 1
ATOM 985 C CA . GLY A 1 119 ? 2.521 -8.304 18.061 1.00 74.38 119 GLY A CA 1
ATOM 986 C C . GLY A 1 119 ? 2.337 -8.703 16.592 1.00 74.38 119 GLY A C 1
ATOM 987 O O . GLY A 1 119 ? 2.328 -7.840 15.719 1.00 74.38 119 GLY A O 1
ATOM 988 N N . VAL A 1 120 ? 2.191 -10.001 16.311 1.00 78.31 120 VAL A N 1
ATOM 989 C CA . VAL A 1 120 ? 2.114 -10.588 14.973 1.00 78.31 120 VAL A CA 1
ATOM 990 C C . VAL A 1 120 ? 1.075 -11.695 14.981 1.00 78.31 120 VAL A C 1
ATOM 992 O O . VAL A 1 120 ? 1.004 -12.479 15.926 1.00 78.31 120 VAL A O 1
ATOM 995 N N . GLY A 1 121 ? 0.289 -11.764 13.913 1.00 82.88 121 GLY A N 1
ATOM 996 C CA . GLY A 1 121 ? -0.667 -12.835 13.686 1.00 82.88 121 GLY A CA 1
ATOM 997 C C . GLY A 1 121 ? -2.036 -12.334 13.257 1.00 82.88 121 GLY A C 1
ATOM 998 O O . GLY A 1 121 ? -2.357 -11.145 13.311 1.00 82.88 121 GLY A O 1
ATOM 999 N N . GLU A 1 122 ? -2.870 -13.286 12.859 1.00 83.00 122 GLU A N 1
ATOM 1000 C CA . GLU A 1 122 ? -4.235 -13.041 12.395 1.00 83.00 122 GLU A CA 1
ATOM 1001 C C . GLU A 1 122 ? -5.076 -12.278 13.430 1.00 83.00 122 GLU A C 1
ATOM 1003 O O . GLU A 1 122 ? -5.848 -11.393 13.074 1.00 83.00 122 GLU A O 1
ATOM 1008 N N . GLN A 1 123 ? -4.879 -12.553 14.723 1.00 84.88 123 GLN A N 1
ATOM 1009 C CA . GLN A 1 123 ? -5.632 -11.914 15.806 1.00 84.88 123 GLN A CA 1
ATOM 1010 C C . GLN A 1 123 ? -5.312 -10.418 15.918 1.00 84.88 123 GLN A C 1
ATOM 1012 O O . GLN A 1 123 ? -6.202 -9.607 16.171 1.00 84.88 123 GLN A O 1
ATOM 1017 N N . VAL A 1 124 ? -4.048 -10.047 15.699 1.00 86.31 124 VAL A N 1
ATOM 1018 C CA . VAL A 1 124 ? -3.585 -8.654 15.716 1.00 86.31 124 VAL A CA 1
ATOM 1019 C C . VAL A 1 124 ? -4.197 -7.896 14.540 1.00 86.31 124 VAL A C 1
ATOM 1021 O O . VAL A 1 124 ? -4.782 -6.828 14.728 1.00 86.31 124 VAL A O 1
ATOM 1024 N N . VAL A 1 125 ? -4.134 -8.488 13.342 1.00 87.19 125 VAL A N 1
ATOM 1025 C CA . VAL A 1 125 ? -4.737 -7.921 12.128 1.00 87.19 125 VAL A CA 1
ATOM 1026 C C . VAL A 1 125 ? -6.251 -7.781 12.288 1.00 87.19 125 VAL A C 1
ATOM 1028 O O . VAL A 1 125 ? -6.790 -6.730 11.961 1.00 87.19 125 VAL A O 1
ATOM 1031 N N . TYR A 1 126 ? -6.934 -8.776 12.860 1.00 87.12 126 TYR A N 1
ATOM 1032 C CA . TYR A 1 126 ? -8.379 -8.732 13.087 1.00 87.12 126 TYR A CA 1
ATOM 1033 C C . TYR A 1 126 ? -8.801 -7.563 13.989 1.00 87.12 126 TYR A C 1
ATOM 1035 O O . TYR A 1 126 ? -9.739 -6.841 13.653 1.00 87.12 126 TYR A O 1
ATOM 1043 N N . ILE A 1 127 ? -8.105 -7.330 15.113 1.00 87.44 127 ILE A N 1
ATOM 1044 C CA . ILE A 1 127 ? -8.417 -6.194 16.002 1.00 87.44 127 ILE A CA 1
ATOM 1045 C C . ILE A 1 127 ? -8.245 -4.870 15.268 1.00 87.44 127 ILE A C 1
ATOM 1047 O O . ILE A 1 127 ? -9.126 -4.010 15.331 1.00 87.44 127 ILE A O 1
ATOM 1051 N N . LEU A 1 128 ? -7.116 -4.707 14.577 1.00 88.38 128 LEU A N 1
ATOM 1052 C CA . LEU A 1 128 ? -6.838 -3.492 13.823 1.00 88.38 128 LEU A CA 1
ATOM 1053 C C . LEU A 1 128 ? -7.873 -3.277 12.717 1.00 88.38 128 LEU A C 1
ATOM 1055 O O . LEU A 1 128 ? -8.333 -2.154 12.533 1.00 88.38 128 LEU A O 1
ATOM 1059 N N . ASP A 1 129 ? -8.285 -4.341 12.028 1.00 88.81 129 ASP A N 1
ATOM 1060 C CA . ASP A 1 129 ? -9.274 -4.270 10.957 1.00 88.81 129 ASP A CA 1
ATOM 1061 C C . ASP A 1 129 ? -10.651 -3.842 11.468 1.00 88.81 129 ASP A C 1
ATOM 1063 O O . ASP A 1 129 ? -11.263 -2.928 10.913 1.00 88.81 129 ASP A O 1
ATOM 1067 N N . GLN A 1 130 ? -11.115 -4.423 12.577 1.00 87.19 130 GLN A N 1
ATOM 1068 C CA . GLN A 1 130 ? -12.382 -4.026 13.195 1.00 87.19 130 GLN A CA 1
ATOM 1069 C C . GLN A 1 130 ? -12.335 -2.579 13.697 1.00 87.19 130 GLN A C 1
ATOM 1071 O O . GLN A 1 130 ? -13.248 -1.795 13.421 1.00 87.19 130 GLN A O 1
ATOM 1076 N N . LEU A 1 131 ? -11.251 -2.181 14.369 1.00 86.69 131 LEU A N 1
ATOM 1077 C CA . LEU A 1 131 ? -11.056 -0.793 14.793 1.00 86.69 131 LEU A CA 1
ATOM 1078 C C . LEU A 1 131 ? -11.042 0.167 13.593 1.00 86.69 131 LEU A C 1
ATOM 1080 O O . LEU A 1 131 ? -11.671 1.225 13.648 1.00 86.69 131 LEU A O 1
ATOM 1084 N N . ALA A 1 132 ? -10.396 -0.210 12.488 1.00 87.69 132 ALA A N 1
ATOM 1085 C CA . ALA A 1 132 ? -10.365 0.582 11.263 1.00 87.69 132 ALA A CA 1
ATOM 1086 C C . ALA A 1 132 ? -11.752 0.700 10.613 1.00 87.69 132 ALA A C 1
ATOM 1088 O O . ALA A 1 132 ? -12.140 1.800 10.223 1.00 87.69 132 ALA A O 1
ATOM 1089 N N . ILE A 1 133 ? -12.542 -0.378 10.551 1.00 86.94 133 ILE A N 1
ATOM 1090 C CA . ILE A 1 133 ? -13.927 -0.340 10.044 1.00 86.94 133 ILE A CA 1
ATOM 1091 C C . ILE A 1 133 ? -14.769 0.651 10.854 1.00 86.94 133 ILE A C 1
ATOM 1093 O O . ILE A 1 133 ? -15.479 1.481 10.280 1.00 86.94 133 ILE A O 1
ATOM 1097 N N . HIS A 1 134 ? -14.694 0.584 12.184 1.00 84.44 134 HIS A N 1
ATOM 1098 C CA . HIS A 1 134 ? -15.431 1.495 13.058 1.00 84.44 134 HIS A CA 1
ATOM 1099 C C . HIS A 1 134 ? -14.953 2.948 12.916 1.00 84.44 134 HIS A C 1
ATOM 1101 O O . HIS A 1 134 ? -15.785 3.858 12.859 1.00 84.44 134 HIS A O 1
ATOM 1107 N N . ALA A 1 135 ? -13.646 3.172 12.772 1.00 84.88 135 ALA A N 1
ATOM 1108 C CA . ALA A 1 135 ? -13.084 4.496 12.523 1.00 84.88 135 ALA A CA 1
ATOM 1109 C C . ALA A 1 135 ? -13.539 5.075 11.171 1.00 84.88 135 ALA A C 1
ATOM 1111 O O . ALA A 1 135 ? -13.918 6.244 11.104 1.00 84.88 135 ALA A O 1
ATOM 1112 N N . VAL A 1 136 ? -13.567 4.269 10.103 1.00 85.00 136 VAL A N 1
ATOM 1113 C CA . VAL A 1 136 ? -14.043 4.699 8.775 1.00 85.00 136 VAL A CA 1
ATOM 1114 C C . VAL A 1 136 ? -15.526 5.062 8.820 1.00 85.00 136 VAL A C 1
ATOM 1116 O O . VAL A 1 136 ? -15.905 6.122 8.322 1.00 85.00 136 VAL A O 1
ATOM 1119 N N . LYS A 1 137 ? -16.355 4.232 9.473 1.00 83.25 137 LYS A N 1
ATOM 1120 C CA . LYS A 1 137 ? -17.791 4.507 9.652 1.00 83.25 137 LYS A CA 1
ATOM 1121 C C . LYS A 1 137 ? -18.034 5.820 10.393 1.00 83.25 137 LYS A C 1
ATOM 1123 O O . LYS A 1 137 ? -18.921 6.572 10.012 1.00 83.25 137 LYS A O 1
ATOM 1128 N N . LYS A 1 138 ? -17.249 6.114 11.434 1.00 79.88 138 LYS A N 1
ATOM 1129 C CA . LYS A 1 138 ? -17.406 7.347 12.220 1.00 79.88 138 LYS A CA 1
ATOM 1130 C C . LYS A 1 138 ? -16.914 8.595 11.481 1.00 79.88 138 LYS A C 1
ATOM 1132 O O . LYS A 1 138 ? -17.493 9.663 11.648 1.00 79.88 138 LYS A O 1
ATOM 1137 N N . ASN A 1 139 ? -15.881 8.458 10.650 1.00 75.38 139 ASN A N 1
ATOM 1138 C CA . ASN A 1 139 ? -15.290 9.574 9.910 1.00 75.38 139 ASN A CA 1
ATOM 1139 C C . ASN A 1 139 ? -16.018 9.918 8.598 1.00 75.38 139 ASN A C 1
ATOM 1141 O O . ASN A 1 139 ? -15.571 10.835 7.913 1.00 75.38 139 ASN A O 1
ATOM 1145 N N . ASN A 1 140 ? -17.119 9.226 8.254 1.00 67.12 140 ASN A N 1
ATOM 1146 C CA . ASN A 1 140 ? -17.946 9.479 7.062 1.00 67.12 140 ASN A CA 1
ATOM 1147 C C . ASN A 1 140 ? -17.103 9.739 5.802 1.00 67.12 140 ASN A C 1
ATOM 1149 O O . ASN A 1 140 ? -17.264 10.761 5.135 1.00 67.12 140 ASN A O 1
ATOM 1153 N N . VAL A 1 141 ? -16.153 8.845 5.507 1.00 67.06 141 VAL A N 1
ATOM 1154 C CA . VAL A 1 141 ? -15.214 9.037 4.395 1.00 67.06 141 VAL A CA 1
ATOM 1155 C C . VAL A 1 141 ? -15.989 9.128 3.077 1.00 67.06 141 VAL A C 1
ATOM 1157 O O . VAL A 1 141 ? -16.551 8.143 2.602 1.00 67.06 141 VAL A O 1
ATOM 1160 N N . ILE A 1 142 ? -16.014 10.322 2.482 1.00 67.12 142 ILE A N 1
ATOM 1161 C CA . ILE A 1 142 ? -16.607 10.555 1.166 1.00 67.12 142 ILE A CA 1
ATOM 1162 C C . ILE A 1 142 ? -15.592 10.094 0.119 1.00 67.12 142 ILE A C 1
ATOM 1164 O O . ILE A 1 142 ? -14.527 10.695 -0.037 1.00 67.12 142 ILE A O 1
ATOM 1168 N N . LEU A 1 143 ? -15.917 9.016 -0.595 1.00 64.06 143 LEU A N 1
ATOM 1169 C CA . LEU A 1 143 ? -15.155 8.577 -1.760 1.00 64.06 143 LEU A CA 1
ATOM 1170 C C . LEU A 1 143 ? -15.414 9.556 -2.907 1.00 64.06 143 LEU A C 1
ATOM 1172 O O . LEU A 1 143 ? -16.428 9.482 -3.601 1.00 64.06 143 LEU A O 1
ATOM 1176 N N . ASN A 1 144 ? -14.499 10.502 -3.087 1.00 62.50 144 ASN A N 1
ATOM 1177 C CA . ASN A 1 144 ? -14.528 11.384 -4.244 1.00 62.50 144 ASN A CA 1
ATOM 1178 C C . ASN A 1 144 ? -14.202 10.578 -5.505 1.00 62.50 144 ASN A C 1
ATOM 1180 O O . ASN A 1 144 ? -13.350 9.688 -5.475 1.00 62.50 144 ASN A O 1
ATOM 1184 N N . ARG A 1 145 ? -14.869 10.899 -6.621 1.00 58.41 145 ARG A N 1
ATOM 1185 C CA . ARG A 1 145 ? -14.548 10.285 -7.915 1.00 58.41 145 ARG A CA 1
ATOM 1186 C C . ARG A 1 145 ? -13.059 10.497 -8.211 1.00 58.41 145 ARG A C 1
ATOM 1188 O O . ARG A 1 145 ? -12.579 11.614 -7.985 1.00 58.41 145 ARG A O 1
ATOM 1195 N N . PRO A 1 146 ? -12.340 9.465 -8.688 1.00 66.00 146 PRO A N 1
ATOM 1196 C CA . PRO A 1 146 ? -10.947 9.619 -9.068 1.00 66.00 146 PRO A CA 1
ATOM 1197 C C . PRO A 1 146 ? -10.864 10.739 -10.102 1.00 66.00 146 PRO A C 1
ATOM 1199 O O . PRO A 1 146 ? -11.503 10.672 -11.152 1.00 66.00 146 PRO A O 1
ATOM 1202 N N . LYS A 1 147 ? -10.140 11.806 -9.761 1.00 58.03 147 LYS A N 1
ATOM 1203 C CA . LYS A 1 147 ? -9.777 12.827 -10.735 1.00 58.03 147 LYS A CA 1
ATOM 1204 C C . LYS A 1 147 ? -8.681 12.206 -11.598 1.00 58.03 147 LYS A C 1
ATOM 1206 O O . LYS A 1 147 ? -7.707 11.725 -11.009 1.00 58.03 147 LYS A O 1
ATOM 1211 N N . PRO A 1 148 ? -8.840 12.150 -12.932 1.00 59.91 148 PRO A N 1
ATOM 1212 C CA . PRO A 1 148 ? -7.731 11.812 -13.809 1.00 59.91 148 PRO A CA 1
ATOM 1213 C C . PRO A 1 148 ? -6.516 12.659 -13.409 1.00 59.91 148 PRO A C 1
ATOM 1215 O O . PRO A 1 148 ? -6.713 13.822 -13.034 1.00 59.91 148 PRO A O 1
ATOM 1218 N N . PRO A 1 149 ? -5.302 12.083 -13.387 1.00 68.50 149 PRO A N 1
ATOM 1219 C CA . PRO A 1 149 ? -4.107 12.887 -13.187 1.00 68.50 149 PRO A CA 1
ATOM 1220 C C . PRO A 1 149 ? -4.143 14.042 -14.188 1.00 68.50 149 PRO A C 1
ATOM 1222 O O . PRO A 1 149 ? -4.544 13.843 -15.332 1.00 68.50 149 PRO A O 1
ATOM 1225 N N . GLU A 1 150 ? -3.808 15.241 -13.716 1.00 57.72 150 GLU A N 1
ATOM 1226 C CA . GLU A 1 150 ? -3.699 16.426 -14.563 1.00 57.72 150 GLU A CA 1
ATOM 1227 C C . GLU A 1 150 ? -2.735 16.062 -15.694 1.00 57.72 150 GLU A C 1
ATOM 1229 O O . GLU A 1 150 ? -1.584 15.698 -15.423 1.00 57.72 150 GLU A O 1
ATOM 1234 N N . GLU A 1 151 ? -3.247 16.026 -16.928 1.00 53.66 151 GLU A N 1
ATOM 1235 C CA . GLU A 1 151 ? -2.435 15.836 -18.121 1.00 53.66 151 GLU A CA 1
ATOM 1236 C C . GLU A 1 151 ? -1.400 16.953 -18.074 1.00 53.66 151 GLU A C 1
ATOM 1238 O O . GLU A 1 151 ? -1.718 18.129 -18.240 1.00 53.66 151 GLU A O 1
ATOM 1243 N N . LYS A 1 152 ? -0.151 16.604 -17.754 1.00 48.41 152 LYS A N 1
ATOM 1244 C CA . LYS A 1 152 ? 0.938 17.451 -18.202 1.00 48.41 152 LYS A CA 1
ATOM 1245 C C . LYS A 1 152 ? 0.810 17.374 -19.708 1.00 48.41 152 LYS A C 1
ATOM 1247 O O . LYS A 1 152 ? 0.894 16.274 -20.250 1.00 48.41 152 LYS A O 1
ATOM 1252 N N . GLU A 1 153 ? 0.538 18.505 -20.340 1.00 46.34 153 GLU A N 1
ATOM 1253 C CA . GLU A 1 153 ? 0.918 18.716 -21.724 1.00 46.34 153 GLU A CA 1
ATOM 1254 C C . GLU A 1 153 ? 2.423 18.419 -21.752 1.00 46.34 153 GLU A C 1
ATOM 1256 O O . GLU A 1 153 ? 3.262 19.271 -21.471 1.00 46.34 153 GLU A O 1
ATOM 1261 N N . GLU A 1 154 ? 2.785 17.147 -21.925 1.00 43.88 154 GLU A N 1
ATOM 1262 C CA . GLU A 1 154 ? 4.048 16.828 -22.543 1.00 43.88 154 GLU A CA 1
ATOM 1263 C C . GLU A 1 154 ? 3.875 17.474 -23.906 1.00 43.88 154 GLU A C 1
ATOM 1265 O O . GLU A 1 154 ? 3.133 16.965 -24.744 1.00 43.88 154 GLU A O 1
ATOM 1270 N N . GLU A 1 155 ? 4.434 18.681 -24.047 1.00 40.84 155 GLU A N 1
ATOM 1271 C CA . GLU A 1 155 ? 4.803 19.231 -25.336 1.00 40.84 155 GLU A CA 1
ATOM 1272 C C . GLU A 1 155 ? 5.549 18.090 -26.016 1.00 40.84 155 GLU A C 1
ATOM 1274 O O . GLU A 1 155 ? 6.726 17.839 -25.755 1.00 40.84 155 GLU A O 1
ATOM 1279 N N . THR A 1 156 ? 4.822 17.295 -26.797 1.00 41.69 156 THR A N 1
ATOM 1280 C CA . THR A 1 156 ? 5.417 16.442 -27.798 1.00 41.69 156 THR A CA 1
ATOM 1281 C C . THR A 1 156 ? 6.236 17.422 -28.605 1.00 41.69 156 THR A C 1
ATOM 1283 O O . THR A 1 156 ? 5.656 18.251 -29.306 1.00 41.69 156 THR A O 1
ATOM 1286 N N . GLU A 1 157 ? 7.559 17.410 -28.423 1.00 40.75 157 GLU A N 1
ATOM 1287 C CA . GLU A 1 157 ? 8.474 17.975 -29.400 1.00 40.75 157 GLU A CA 1
ATOM 1288 C C . GLU A 1 157 ? 8.057 17.318 -30.706 1.00 40.75 157 GLU A C 1
ATOM 1290 O O . GLU A 1 157 ? 8.327 16.140 -30.953 1.00 40.75 157 GLU A O 1
ATOM 1295 N N . VAL A 1 158 ? 7.262 18.059 -31.471 1.00 41.25 158 VAL A N 1
ATOM 1296 C CA . VAL A 1 158 ? 6.854 17.693 -32.807 1.00 41.25 158 VAL A CA 1
ATOM 1297 C C . VAL A 1 158 ? 8.177 17.701 -33.547 1.00 41.25 158 VAL A C 1
ATOM 1299 O O . VAL A 1 158 ? 8.716 18.758 -33.869 1.00 41.25 158 VAL A O 1
ATOM 1302 N N . LEU A 1 159 ? 8.794 16.529 -33.686 1.00 43.09 159 LEU A N 1
ATOM 1303 C CA . LEU A 1 159 ? 9.826 16.350 -34.685 1.00 43.09 159 LEU A CA 1
ATOM 1304 C C . LEU A 1 159 ? 9.114 16.702 -35.985 1.00 43.09 159 LEU A C 1
ATOM 1306 O O . LEU A 1 159 ? 8.234 15.958 -36.408 1.00 43.09 159 LEU A O 1
ATOM 1310 N N . GLU A 1 160 ? 9.408 17.889 -36.519 1.00 38.16 160 GLU A N 1
ATOM 1311 C CA . GLU A 1 160 ? 8.930 18.366 -37.812 1.00 38.16 160 GLU A CA 1
ATOM 1312 C C . GLU A 1 160 ? 9.393 17.364 -38.875 1.00 38.16 160 GLU A C 1
ATOM 1314 O O . GLU A 1 160 ? 10.455 17.498 -39.479 1.00 38.16 160 GLU A O 1
ATOM 1319 N N . ASP A 1 161 ? 8.623 16.297 -39.059 1.00 37.59 161 ASP A N 1
ATOM 1320 C CA . ASP A 1 161 ? 8.726 15.448 -40.225 1.00 37.59 161 ASP A CA 1
ATOM 1321 C C . ASP A 1 161 ? 7.975 16.195 -41.330 1.00 37.59 161 ASP A C 1
ATOM 1323 O O . ASP A 1 161 ? 6.744 16.248 -41.346 1.00 37.59 161 ASP A O 1
ATOM 1327 N N . GLU A 1 162 ? 8.719 16.828 -42.244 1.00 49.38 162 GLU A N 1
ATOM 1328 C CA . GLU A 1 162 ? 8.210 17.618 -43.384 1.00 49.38 162 GLU A CA 1
ATOM 1329 C C . GLU A 1 162 ? 7.289 16.815 -44.339 1.00 49.38 162 GLU A C 1
ATOM 1331 O O . GLU A 1 162 ? 6.863 17.319 -45.381 1.00 49.38 162 GLU A O 1
ATOM 1336 N N . SER A 1 163 ? 6.987 15.556 -44.012 1.00 51.72 163 SER A N 1
ATOM 1337 C CA . SER A 1 163 ? 6.132 14.646 -44.764 1.00 51.72 163 SER A CA 1
ATOM 1338 C C . SER A 1 163 ? 4.770 14.350 -44.115 1.00 51.72 163 SER A C 1
ATOM 1340 O O . SER A 1 163 ? 3.924 13.729 -44.767 1.00 51.72 163 SER A O 1
ATOM 1342 N N . GLU A 1 164 ? 4.498 14.826 -42.892 1.00 53.38 164 GLU A N 1
ATOM 1343 C CA . GLU A 1 164 ? 3.160 14.717 -42.305 1.00 53.38 164 GLU A CA 1
ATOM 1344 C C . GLU A 1 164 ? 2.222 15.789 -42.881 1.00 53.38 164 GLU A C 1
ATOM 1346 O O . GLU A 1 164 ? 2.380 16.998 -42.705 1.00 53.38 164 GLU A O 1
ATOM 1351 N N . ILE A 1 165 ? 1.217 15.325 -43.622 1.00 45.78 165 ILE A N 1
ATOM 1352 C CA . ILE A 1 165 ? 0.134 16.152 -44.147 1.00 45.78 165 ILE A CA 1
ATOM 1353 C C . ILE A 1 165 ? -0.624 16.728 -42.945 1.00 45.78 165 ILE A C 1
ATOM 1355 O O . ILE A 1 165 ? -1.332 15.989 -42.265 1.00 45.78 165 ILE A O 1
ATOM 1359 N N . ASN A 1 166 ? -0.481 18.034 -42.690 1.00 50.69 166 ASN A N 1
ATOM 1360 C CA . ASN A 1 166 ? -1.241 18.758 -41.665 1.00 50.69 166 ASN A CA 1
ATOM 1361 C C . ASN A 1 166 ? -2.745 18.556 -41.897 1.00 50.69 166 ASN A C 1
ATOM 1363 O O . ASN A 1 166 ? -3.343 19.197 -42.766 1.00 50.69 166 ASN A O 1
ATOM 1367 N N . LEU A 1 167 ? -3.339 17.636 -41.135 1.00 54.94 167 LEU A N 1
ATOM 1368 C CA . LEU A 1 167 ? -4.725 17.210 -41.311 1.00 54.94 167 LEU A CA 1
ATOM 1369 C C . LEU A 1 167 ? -5.703 18.359 -41.053 1.00 54.94 167 LEU A C 1
ATOM 1371 O O . LEU A 1 167 ? -6.710 18.434 -41.744 1.00 54.94 167 LEU A O 1
ATOM 1375 N N . ASP A 1 168 ? -5.346 19.300 -40.174 1.00 54.06 168 ASP A N 1
ATOM 1376 C CA . ASP A 1 168 ? -6.108 20.530 -39.926 1.00 54.06 168 ASP A CA 1
ATOM 1377 C C . ASP A 1 168 ? -6.211 21.399 -41.186 1.00 54.06 168 ASP A C 1
ATOM 1379 O O . ASP A 1 168 ? -7.266 21.947 -41.490 1.00 54.06 168 ASP A O 1
ATOM 1383 N N . ARG A 1 169 ? -5.135 21.472 -41.978 1.00 56.28 169 ARG A N 1
ATOM 1384 C CA . ARG A 1 169 ? -5.101 22.253 -43.222 1.00 56.28 169 ARG A CA 1
ATOM 1385 C C . ARG A 1 169 ? -5.835 21.550 -44.362 1.00 56.28 169 ARG A C 1
ATOM 1387 O O . ARG A 1 169 ? -6.415 22.221 -45.207 1.00 56.28 169 ARG A O 1
ATOM 1394 N N . VAL A 1 170 ? -5.849 20.215 -44.370 1.00 59.28 170 VAL A N 1
ATOM 1395 C CA . VAL A 1 170 ? -6.649 19.424 -45.320 1.00 59.28 170 VAL A CA 1
ATOM 1396 C C . VAL A 1 170 ? -8.132 19.444 -44.953 1.00 59.28 170 VAL A C 1
ATOM 1398 O O . VAL A 1 170 ? -8.962 19.512 -45.854 1.00 59.28 170 VAL A O 1
ATOM 1401 N N . GLU A 1 171 ? -8.486 19.424 -43.665 1.00 55.25 171 GLU A N 1
ATOM 1402 C CA . GLU A 1 171 ? -9.865 19.634 -43.214 1.00 55.25 171 GLU A CA 1
ATOM 1403 C C . GLU A 1 171 ? -10.340 21.048 -43.544 1.00 55.25 171 GLU A C 1
ATOM 1405 O O . GLU A 1 171 ? -11.438 21.185 -44.070 1.00 55.25 171 GLU A O 1
ATOM 1410 N N . GLU A 1 172 ? -9.517 22.076 -43.324 1.00 60.12 172 GLU A N 1
ATOM 1411 C CA . GLU A 1 172 ? -9.832 23.472 -43.655 1.00 60.12 172 GLU A CA 1
ATOM 1412 C C . GLU A 1 172 ? -9.994 23.687 -45.171 1.00 60.12 172 GLU A C 1
ATOM 1414 O O . GLU A 1 172 ? -10.940 24.339 -45.611 1.00 60.12 172 GLU A O 1
ATOM 1419 N N . GLU A 1 173 ? -9.131 23.082 -45.992 1.00 56.66 173 GLU A N 1
ATOM 1420 C CA . GLU A 1 173 ? -9.221 23.159 -47.456 1.00 56.66 173 GLU A CA 1
ATOM 1421 C C . GLU A 1 173 ? -10.404 22.342 -48.006 1.00 56.66 173 GLU A C 1
ATOM 1423 O O . GLU A 1 173 ? -11.066 22.758 -48.958 1.00 56.66 173 GLU A O 1
ATOM 1428 N N . MET A 1 174 ? -10.735 21.213 -47.369 1.00 56.34 174 MET A N 1
ATOM 1429 C CA . MET A 1 174 ? -11.923 20.423 -47.689 1.00 56.34 174 MET A CA 1
ATOM 1430 C C . MET A 1 174 ? -13.208 21.156 -47.270 1.00 56.34 174 MET A C 1
ATOM 1432 O O . MET A 1 174 ? -14.149 21.201 -48.055 1.00 56.34 174 MET A O 1
ATOM 1436 N N . LEU A 1 175 ? -13.240 21.791 -46.093 1.00 54.44 175 LEU A N 1
ATOM 1437 C CA . LEU A 1 175 ? -14.330 22.659 -45.625 1.00 54.44 175 LEU A CA 1
ATOM 1438 C C . LEU A 1 175 ? -14.550 23.840 -46.574 1.00 54.44 175 LEU A C 1
ATOM 1440 O O . LEU A 1 175 ? -15.679 24.086 -46.986 1.00 54.44 175 LEU A O 1
ATOM 1444 N N . ALA A 1 176 ? -13.476 24.507 -47.000 1.00 58.59 176 ALA A N 1
ATOM 1445 C CA . ALA A 1 176 ? -13.550 25.606 -47.957 1.00 58.59 176 ALA A CA 1
ATOM 1446 C C . ALA A 1 176 ? -14.044 25.154 -49.345 1.00 58.59 176 ALA A C 1
ATOM 1448 O O . ALA A 1 176 ? -14.754 25.902 -50.014 1.00 58.59 176 ALA A O 1
ATOM 1449 N N . ALA A 1 177 ? -13.726 23.926 -49.769 1.00 55.66 177 ALA A N 1
ATOM 1450 C CA . ALA A 1 177 ? -14.216 23.353 -51.025 1.00 55.66 177 ALA A CA 1
ATOM 1451 C C . ALA A 1 177 ? -15.703 22.939 -50.982 1.00 55.66 177 ALA A C 1
ATOM 1453 O O . ALA A 1 177 ? -16.324 22.819 -52.039 1.00 55.66 177 ALA A O 1
ATOM 1454 N N . TYR A 1 178 ? -16.273 22.738 -49.787 1.00 49.94 178 TYR A N 1
ATOM 1455 C CA . TYR A 1 178 ? -17.703 22.470 -49.572 1.00 49.94 178 TYR A CA 1
ATOM 1456 C C . TYR A 1 178 ? -18.491 23.703 -49.082 1.00 49.94 178 TYR A C 1
ATOM 1458 O O . TYR A 1 178 ? -19.696 23.602 -48.872 1.00 49.94 178 TYR A O 1
ATOM 1466 N N . SER A 1 179 ? -17.840 24.866 -48.948 1.00 45.91 179 SER A N 1
ATOM 1467 C CA . SER A 1 179 ? -18.423 26.153 -48.533 1.00 45.91 179 SER A CA 1
ATOM 1468 C C . SER A 1 179 ? -19.088 26.904 -49.703 1.00 45.91 179 SER A C 1
ATOM 1470 O O . SER A 1 179 ? -18.932 28.114 -49.863 1.00 45.91 179 SER A O 1
ATOM 1472 N N . ASP A 1 180 ? -19.831 26.187 -50.551 1.00 45.88 180 ASP A N 1
ATOM 1473 C CA . ASP A 1 180 ? -20.828 26.817 -51.424 1.00 45.88 180 ASP A CA 1
ATOM 1474 C C . ASP A 1 180 ? -22.194 26.699 -50.735 1.00 45.88 180 ASP A C 1
ATOM 1476 O O . ASP A 1 180 ? -22.913 25.716 -50.883 1.00 45.88 180 ASP A O 1
ATOM 1480 N N . ASP A 1 181 ? -22.453 27.714 -49.909 1.00 46.25 181 ASP A N 1
ATOM 1481 C CA . ASP A 1 181 ? -23.724 28.167 -49.337 1.00 46.25 181 ASP A CA 1
ATOM 1482 C C . ASP A 1 181 ? -24.563 27.180 -48.477 1.00 46.25 181 ASP A C 1
ATOM 1484 O O . ASP A 1 181 ? -25.171 26.224 -48.953 1.00 46.25 181 ASP A O 1
ATOM 1488 N N . SER A 1 182 ? -24.731 27.558 -47.197 1.00 48.81 182 SER A N 1
ATOM 1489 C CA . SER A 1 182 ? -25.928 27.322 -46.359 1.00 48.81 182 SER A CA 1
ATOM 1490 C C . SER A 1 182 ? -26.000 26.187 -45.308 1.00 48.81 182 SER A C 1
ATOM 1492 O O . SER A 1 182 ? -27.086 26.029 -44.757 1.00 48.81 182 SER A O 1
ATOM 1494 N N . ASP A 1 183 ? -24.944 25.462 -44.905 1.00 47.34 183 ASP A N 1
ATOM 1495 C CA . ASP A 1 183 ? -25.132 24.343 -43.934 1.00 47.34 183 ASP A CA 1
ATOM 1496 C C . ASP A 1 183 ? -24.095 24.194 -42.785 1.00 47.34 183 ASP A C 1
ATOM 1498 O O . ASP A 1 183 ? -23.980 23.129 -42.174 1.00 47.34 183 ASP A O 1
ATOM 1502 N N . GLU A 1 184 ? -23.376 25.253 -42.396 1.00 51.00 184 GLU A N 1
ATOM 1503 C CA . GLU A 1 184 ? -22.367 25.179 -41.311 1.00 51.00 184 GLU A CA 1
ATOM 1504 C C . GLU A 1 184 ? -22.926 25.144 -39.866 1.00 51.00 184 GLU A C 1
ATOM 1506 O O . GLU A 1 184 ? -22.200 24.795 -38.937 1.00 51.00 184 GLU A O 1
ATOM 1511 N N . GLU A 1 185 ? -24.211 25.426 -39.623 1.00 50.53 185 GLU A N 1
ATOM 1512 C CA . GLU A 1 185 ? -24.751 25.523 -38.248 1.00 50.53 185 GLU A CA 1
ATOM 1513 C C . GLU A 1 185 ? -25.238 24.194 -37.617 1.00 50.53 185 GLU A C 1
ATOM 1515 O O . GLU A 1 185 ? -25.719 24.193 -36.483 1.00 50.53 185 GLU A O 1
ATOM 1520 N N . ASN A 1 186 ? -25.134 23.042 -38.296 1.00 48.44 186 ASN A N 1
ATOM 1521 C CA . ASN A 1 186 ? -25.740 21.775 -37.827 1.00 48.44 186 ASN A CA 1
ATOM 1522 C C . ASN A 1 186 ? -24.753 20.635 -37.490 1.00 48.44 186 ASN A C 1
ATOM 1524 O O . ASN A 1 186 ? -25.179 19.480 -37.383 1.00 48.44 186 ASN A O 1
ATOM 1528 N N . LEU A 1 187 ? -23.460 20.909 -37.281 1.00 53.78 187 LEU A N 1
ATOM 1529 C CA . LEU A 1 187 ? -22.509 19.867 -36.873 1.00 53.78 187 LEU A CA 1
ATOM 1530 C C . LEU A 1 187 ? -22.680 19.512 -35.379 1.00 53.78 187 LEU A C 1
ATOM 1532 O O . LEU A 1 187 ? -22.220 20.219 -34.487 1.00 53.78 187 LEU A O 1
ATOM 1536 N N . PHE A 1 188 ? -23.366 18.400 -35.097 1.00 49.50 188 PHE A N 1
ATOM 1537 C CA . PHE A 1 188 ? -23.612 17.906 -33.736 1.00 49.50 188 PHE A CA 1
ATOM 1538 C C . PHE A 1 188 ? -22.333 17.338 -33.095 1.00 49.50 188 PHE A C 1
ATOM 1540 O O . PHE A 1 188 ? -21.937 16.201 -33.363 1.00 49.50 188 PHE A O 1
ATOM 1547 N N . HIS A 1 189 ? -21.717 18.098 -32.189 1.00 55.34 189 HIS A N 1
ATOM 1548 C CA . HIS A 1 189 ? -20.614 17.618 -31.358 1.00 55.34 189 HIS A CA 1
ATOM 1549 C C . HIS A 1 189 ? -21.131 16.774 -30.183 1.00 55.34 189 HIS A C 1
ATOM 1551 O O . HIS A 1 189 ? -21.980 17.208 -29.406 1.00 55.34 189 HIS A O 1
ATOM 1557 N N . LEU A 1 190 ? -20.594 15.559 -30.027 1.00 50.12 190 LEU A N 1
ATOM 1558 C CA . LEU A 1 190 ? -20.993 14.615 -28.971 1.00 50.12 190 LEU A CA 1
ATOM 1559 C C . LEU A 1 190 ? -20.771 15.174 -27.548 1.00 50.12 190 LEU A C 1
ATOM 1561 O O . LEU A 1 190 ? -21.449 14.754 -26.614 1.00 50.12 190 LEU A O 1
ATOM 1565 N N . ASP A 1 191 ? -19.864 16.139 -27.392 1.00 53.53 191 ASP A N 1
ATOM 1566 C CA . ASP A 1 191 ? -19.517 16.767 -26.110 1.00 53.53 191 ASP A CA 1
ATOM 1567 C C . ASP A 1 191 ? -20.565 17.799 -25.628 1.00 53.53 191 ASP A C 1
ATOM 1569 O O . ASP A 1 191 ? -20.658 18.105 -24.438 1.00 53.53 191 ASP A O 1
ATOM 1573 N N . ASP A 1 192 ? -21.448 18.264 -26.524 1.00 56.69 192 ASP A N 1
ATOM 1574 C CA . ASP A 1 192 ? -22.600 19.108 -26.167 1.00 56.69 192 ASP A CA 1
ATOM 1575 C C . ASP A 1 192 ? -23.778 18.305 -25.586 1.00 56.69 192 ASP A C 1
ATOM 1577 O O . ASP A 1 192 ? -24.746 18.874 -25.064 1.00 56.69 192 ASP A O 1
ATOM 1581 N N . LEU A 1 193 ? -23.691 16.969 -25.585 1.00 54.53 193 LEU A N 1
ATOM 1582 C CA . LEU A 1 193 ? -24.630 16.094 -24.884 1.00 54.53 193 LEU A CA 1
ATOM 1583 C C . LEU A 1 193 ? -24.350 16.099 -23.376 1.00 54.53 193 LEU A C 1
ATOM 1585 O O . LEU A 1 193 ? -24.069 15.074 -22.751 1.00 54.53 193 LEU A O 1
ATOM 1589 N N . LYS A 1 194 ? -24.530 17.256 -22.733 1.00 55.59 194 LYS A N 1
ATOM 1590 C CA . LYS A 1 194 ? -24.836 17.261 -21.299 1.00 55.59 194 LYS A CA 1
ATOM 1591 C C . LYS A 1 194 ? -26.101 16.419 -21.103 1.00 55.59 194 LYS A C 1
ATOM 1593 O O . LYS A 1 194 ? -27.052 16.595 -21.868 1.00 55.59 194 LYS A O 1
ATOM 1598 N N . PRO A 1 195 ? -26.170 15.533 -20.091 1.00 49.84 195 PRO A N 1
ATOM 1599 C CA . PRO A 1 195 ? -27.351 14.723 -19.822 1.00 49.84 195 PRO A CA 1
ATOM 1600 C C . PRO A 1 195 ? -28.451 15.615 -19.240 1.00 49.84 195 PRO A C 1
ATOM 1602 O O . PRO A 1 195 ? -28.770 15.577 -18.053 1.00 49.84 195 PRO A O 1
ATOM 1605 N N . VAL A 1 196 ? -29.030 16.468 -20.077 1.00 50.22 196 VAL A N 1
ATOM 1606 C CA . VAL A 1 196 ? -30.254 17.174 -19.760 1.00 50.22 196 VAL A CA 1
ATOM 1607 C C . VAL A 1 196 ? -31.351 16.137 -19.938 1.00 50.22 196 VAL A C 1
ATOM 1609 O O . VAL A 1 196 ? -31.697 15.773 -21.060 1.00 50.22 196 VAL A O 1
ATOM 1612 N N . ARG A 1 197 ? -31.898 15.638 -18.823 1.00 47.75 197 ARG A N 1
ATOM 1613 C CA . ARG A 1 197 ? -33.220 15.002 -18.814 1.00 47.75 197 ARG A CA 1
ATOM 1614 C C . ARG A 1 197 ? -34.231 16.050 -19.282 1.00 47.75 197 ARG A C 1
ATOM 1616 O O . ARG A 1 197 ? -34.864 16.710 -18.467 1.00 47.75 197 ARG A O 1
ATOM 1623 N N . LYS A 1 198 ? -34.348 16.251 -20.591 1.00 51.59 198 LYS A N 1
ATOM 1624 C CA . LYS A 1 198 ? -35.552 16.838 -21.158 1.00 51.59 198 LYS A CA 1
ATOM 1625 C C . LYS A 1 198 ? -36.560 15.708 -21.205 1.00 51.59 198 LYS A C 1
ATOM 1627 O O . LYS A 1 198 ? -36.292 14.659 -21.789 1.00 51.59 198 LYS A O 1
ATOM 1632 N N . GLU A 1 199 ? -37.668 15.901 -20.502 1.00 46.12 199 GLU A N 1
ATOM 1633 C CA . GLU A 1 199 ? -38.851 15.073 -20.672 1.00 46.12 199 GLU A CA 1
ATOM 1634 C C . GLU A 1 199 ? -39.114 14.958 -22.171 1.00 46.12 199 GLU A C 1
ATOM 1636 O O . GLU A 1 199 ? -39.190 15.962 -22.884 1.00 46.12 199 GLU A O 1
ATOM 1641 N N . ILE A 1 200 ? -39.143 13.720 -22.659 1.00 51.47 200 ILE A N 1
ATOM 1642 C CA . ILE A 1 200 ? -39.487 13.422 -24.039 1.00 51.47 200 ILE A CA 1
ATOM 1643 C C . ILE A 1 200 ? -40.953 13.824 -24.166 1.00 51.47 200 ILE A C 1
ATOM 1645 O O . ILE A 1 200 ? -41.845 13.053 -23.818 1.00 51.47 200 ILE A O 1
ATOM 1649 N N . HIS A 1 201 ? -41.213 15.052 -24.609 1.00 47.34 201 HIS A N 1
ATOM 1650 C CA . HIS A 1 201 ? -42.525 15.389 -25.124 1.00 47.34 201 HIS A CA 1
ATOM 1651 C C . HIS A 1 201 ? -42.738 14.481 -26.325 1.00 47.34 201 HIS A C 1
ATOM 1653 O O . HIS A 1 201 ? -42.088 14.636 -27.357 1.00 47.34 201 HIS A O 1
ATOM 1659 N N . SER A 1 202 ? -43.603 13.487 -26.147 1.00 49.25 202 SER A N 1
ATOM 1660 C CA . SER A 1 202 ? -44.121 12.659 -27.219 1.00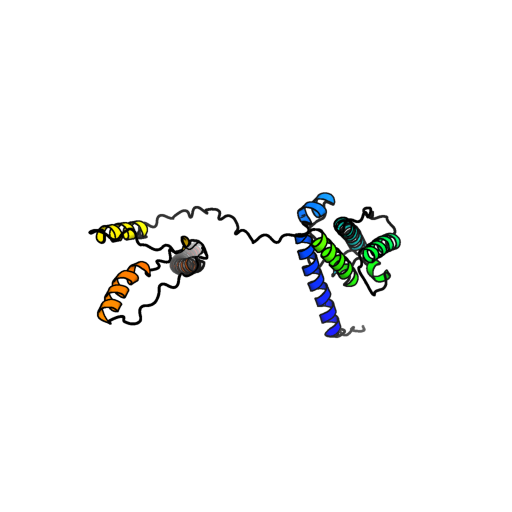 49.25 202 SER A CA 1
ATOM 1661 C C . SER A 1 202 ? -44.839 13.579 -28.198 1.00 49.25 202 SER A C 1
ATOM 1663 O O . SER A 1 202 ? -46.017 13.890 -28.022 1.00 49.25 202 SER A O 1
ATOM 1665 N N . SER A 1 203 ? -44.119 14.067 -29.203 1.00 54.03 203 SER A N 1
ATOM 1666 C CA . SER A 1 203 ? -44.734 14.614 -30.398 1.00 54.03 203 SER A CA 1
ATOM 1667 C C . SER A 1 203 ? -45.612 13.506 -30.964 1.00 54.03 203 SER A C 1
ATOM 1669 O O . SER A 1 203 ? -45.138 12.415 -31.279 1.00 54.03 203 SER A O 1
ATOM 1671 N N . GLU A 1 204 ? -46.916 13.763 -30.984 1.00 53.69 204 GLU A N 1
ATOM 1672 C CA . GLU A 1 204 ? -47.938 12.853 -31.481 1.00 53.69 204 GLU A CA 1
ATOM 1673 C C . GLU A 1 204 ? -47.537 12.353 -32.875 1.00 53.69 204 GLU A C 1
ATOM 1675 O O . GLU A 1 204 ? -47.571 13.094 -33.860 1.00 53.69 204 GLU A O 1
ATOM 1680 N N . LEU A 1 205 ? -47.108 11.091 -32.947 1.00 56.75 205 LEU A N 1
ATOM 1681 C CA . LEU A 1 205 ? -46.796 10.400 -34.192 1.00 56.75 205 LEU A CA 1
ATOM 1682 C C . LEU A 1 205 ? -48.090 10.289 -35.001 1.00 56.75 205 LEU A C 1
ATOM 1684 O O . LEU A 1 205 ? -48.917 9.409 -34.758 1.00 56.75 205 LEU A O 1
ATOM 1688 N N . LYS A 1 206 ? -48.293 11.202 -35.954 1.00 52.59 206 LYS A N 1
ATOM 1689 C CA . LYS A 1 206 ? -49.411 11.119 -36.897 1.00 52.59 206 LYS A CA 1
ATOM 1690 C C . LYS A 1 206 ? -49.208 9.883 -37.777 1.00 52.59 206 LYS A C 1
ATOM 1692 O O . LYS A 1 206 ? -48.255 9.809 -38.542 1.00 52.59 206 LYS A O 1
ATOM 1697 N N . GLN A 1 207 ? -50.111 8.912 -37.657 1.00 57.84 207 GLN A N 1
ATOM 1698 C CA . GLN A 1 207 ? -50.032 7.577 -38.270 1.00 57.84 207 GLN A CA 1
ATOM 1699 C C . GLN A 1 207 ? -50.365 7.532 -39.778 1.00 57.84 207 GLN A C 1
ATOM 1701 O O . GLN A 1 207 ? -50.919 6.552 -40.258 1.00 57.84 207 GLN A O 1
ATOM 1706 N N . ASN A 1 208 ? -50.029 8.565 -40.548 1.00 62.38 208 ASN A N 1
ATOM 1707 C CA . ASN A 1 208 ? -50.086 8.506 -42.013 1.00 62.38 208 ASN A CA 1
ATOM 1708 C C . ASN A 1 208 ? -48.861 9.230 -42.566 1.00 62.38 208 ASN A C 1
ATOM 1710 O O . ASN A 1 208 ? -48.903 10.433 -42.818 1.00 62.38 208 ASN A O 1
ATOM 1714 N N . ILE A 1 209 ? -47.756 8.493 -42.666 1.00 62.66 209 ILE A N 1
ATOM 1715 C CA . ILE A 1 209 ? -46.495 8.973 -43.229 1.00 62.66 209 ILE A CA 1
ATOM 1716 C C . ILE A 1 209 ? -46.334 8.280 -44.583 1.00 62.66 209 ILE A C 1
ATOM 1718 O O . ILE A 1 209 ? -46.286 7.054 -44.649 1.00 62.66 209 ILE A O 1
ATOM 1722 N N . ASP A 1 210 ? -46.318 9.077 -45.645 1.00 78.75 210 ASP A N 1
ATOM 1723 C CA . ASP A 1 210 ? -46.120 8.647 -47.031 1.00 78.75 210 ASP A CA 1
ATOM 1724 C C . ASP A 1 210 ? -44.633 8.334 -47.302 1.00 78.75 210 ASP A C 1
ATOM 1726 O O . ASP A 1 210 ? -43.760 8.934 -46.670 1.00 78.75 210 ASP A O 1
ATOM 1730 N N . GLU A 1 211 ? -44.314 7.419 -48.224 1.00 79.31 211 GLU A N 1
ATOM 1731 C CA . GLU A 1 211 ? -42.928 6.953 -48.443 1.00 79.31 211 GLU A CA 1
ATOM 1732 C C . GLU A 1 211 ? -42.009 8.087 -48.926 1.00 79.31 211 GLU A C 1
ATOM 1734 O O . GLU A 1 211 ? -40.868 8.206 -48.471 1.00 79.31 211 GLU A O 1
ATOM 1739 N N . GLU A 1 212 ? -42.514 8.966 -49.795 1.00 78.38 212 GLU A N 1
ATOM 1740 C CA . GLU A 1 212 ? -41.773 10.142 -50.265 1.00 78.38 212 GLU A CA 1
ATOM 1741 C C . GLU A 1 212 ? -41.567 11.161 -49.140 1.00 78.38 212 GLU A C 1
ATOM 1743 O O . GLU A 1 212 ? -40.468 11.695 -48.978 1.00 78.38 212 GLU A O 1
ATOM 1748 N N . SER A 1 213 ? -42.584 11.363 -48.295 1.00 76.06 213 SER A N 1
ATOM 1749 C CA . SER A 1 213 ? -42.470 12.243 -47.127 1.00 76.06 213 SER A CA 1
ATOM 1750 C C . SER A 1 213 ? -41.444 11.721 -46.116 1.00 76.06 213 SER A C 1
ATOM 1752 O O . SER A 1 213 ? -40.710 12.505 -45.520 1.00 76.06 213 SER A O 1
ATOM 1754 N N . TRP A 1 214 ? -41.325 10.397 -45.974 1.00 79.50 214 TRP A N 1
ATOM 1755 C CA . TRP A 1 214 ? -40.332 9.775 -45.105 1.00 79.50 214 TRP A CA 1
ATOM 1756 C C . TRP A 1 214 ? -38.914 9.891 -45.668 1.00 79.50 214 TRP A C 1
ATOM 1758 O O . TRP A 1 214 ? -37.986 10.156 -44.909 1.00 79.50 214 TRP A O 1
ATOM 1768 N N . LYS A 1 215 ? -38.732 9.751 -46.988 1.00 82.81 215 LYS A N 1
ATOM 1769 C CA . LYS A 1 215 ? -37.420 9.941 -47.633 1.00 82.81 215 LYS A CA 1
ATOM 1770 C C . LYS A 1 215 ? -36.919 11.376 -47.507 1.00 82.81 215 LYS A C 1
ATOM 1772 O O . LYS A 1 215 ? -35.761 11.566 -47.161 1.00 82.81 215 LYS A O 1
ATOM 1777 N N . LEU A 1 216 ? -37.789 12.368 -47.688 1.00 83.56 216 LEU A N 1
ATOM 1778 C CA . LEU A 1 216 ? -37.428 13.776 -47.491 1.00 83.56 216 LEU A CA 1
ATOM 1779 C C . LEU A 1 216 ? -37.079 14.084 -46.028 1.00 83.56 216 LEU A C 1
ATOM 1781 O O . LEU A 1 216 ? -36.136 14.820 -45.746 1.00 83.56 216 LEU A O 1
ATOM 1785 N N . GLU A 1 217 ? -37.806 13.489 -45.082 1.00 80.19 217 GLU A N 1
ATOM 1786 C CA . GLU A 1 217 ? -37.484 13.590 -43.657 1.00 80.19 217 GLU A CA 1
ATOM 1787 C C . GLU A 1 217 ? -36.153 12.905 -43.318 1.00 80.19 217 GLU A C 1
ATOM 1789 O O . GLU A 1 217 ? -35.360 13.452 -42.551 1.00 80.19 217 GLU A O 1
ATOM 1794 N N . LEU A 1 218 ? -35.859 11.755 -43.929 1.00 82.50 218 LEU A N 1
ATOM 1795 C CA . LEU A 1 218 ? -34.561 11.103 -43.802 1.00 82.50 218 LEU A CA 1
ATOM 1796 C C . LEU A 1 218 ? -33.444 11.978 -44.356 1.00 82.50 218 LEU A C 1
ATOM 1798 O O . LEU A 1 218 ? -32.491 12.214 -43.628 1.00 82.50 218 LEU A O 1
ATOM 1802 N N . GLU A 1 219 ? -33.559 12.494 -45.580 1.00 81.94 219 GLU A N 1
ATOM 1803 C CA . GLU A 1 219 ? -32.544 13.365 -46.190 1.00 81.94 219 GLU A CA 1
ATOM 1804 C C . GLU A 1 219 ? -32.299 14.630 -45.362 1.00 81.94 219 GLU A C 1
ATOM 1806 O O . GLU A 1 219 ? -31.155 15.043 -45.195 1.00 81.94 219 GLU A O 1
ATOM 1811 N N . ARG A 1 220 ? -33.345 15.189 -44.745 1.00 85.25 220 ARG A N 1
ATOM 1812 C CA . ARG A 1 220 ? -33.223 16.337 -43.838 1.00 85.25 220 ARG A CA 1
ATOM 1813 C C . ARG A 1 220 ? -32.524 15.995 -42.518 1.00 85.25 220 ARG A C 1
ATOM 1815 O O . ARG A 1 220 ? -31.842 16.839 -41.938 1.00 85.25 220 ARG A O 1
ATOM 1822 N N . VAL A 1 221 ? -32.738 14.793 -41.983 1.00 75.88 221 VAL A N 1
ATOM 1823 C CA . VAL A 1 221 ? -32.236 14.388 -40.656 1.00 75.88 221 VAL A CA 1
ATOM 1824 C C . VAL A 1 221 ? -30.871 13.693 -40.739 1.00 75.88 221 VAL A C 1
ATOM 1826 O O . VAL A 1 221 ? -30.113 13.733 -39.771 1.00 75.88 221 VAL A O 1
ATOM 1829 N N . LEU A 1 222 ? -30.509 13.121 -41.890 1.00 74.69 222 LEU A N 1
ATOM 1830 C CA . LEU A 1 222 ? -29.243 12.414 -42.122 1.00 74.69 222 LEU A CA 1
ATOM 1831 C C . LEU A 1 222 ? -28.007 13.269 -41.781 1.00 74.69 222 LEU A C 1
ATOM 1833 O O . LEU A 1 222 ? -27.141 12.767 -41.060 1.00 74.69 222 LEU A O 1
ATOM 1837 N N . PRO A 1 223 ? -27.927 14.557 -42.175 1.00 71.81 223 PRO A N 1
ATOM 1838 C CA . PRO A 1 223 ? -26.810 15.424 -41.801 1.00 71.81 223 PRO A CA 1
ATOM 1839 C C . PRO A 1 223 ? -26.738 15.669 -40.291 1.00 71.81 223 PRO A C 1
ATOM 1841 O O . PRO A 1 223 ? -25.656 15.664 -39.712 1.00 71.81 223 PRO A O 1
ATOM 1844 N N . ARG A 1 224 ? -27.893 15.794 -39.623 1.00 64.06 224 ARG A N 1
ATOM 1845 C CA . ARG A 1 224 ? -27.984 16.038 -38.169 1.00 64.06 224 ARG A CA 1
ATOM 1846 C C . ARG A 1 224 ? -27.638 14.802 -37.335 1.00 64.06 224 ARG A C 1
ATOM 1848 O O . ARG A 1 224 ? -27.373 14.919 -36.144 1.00 64.06 224 ARG A O 1
ATOM 1855 N N . LEU A 1 225 ? -27.651 13.620 -37.951 1.00 64.88 225 LEU A N 1
ATOM 1856 C CA . LEU A 1 225 ? -27.255 12.347 -37.344 1.00 64.88 225 LEU A CA 1
ATOM 1857 C C . LEU A 1 225 ? -25.810 11.953 -37.665 1.00 64.88 225 LEU A C 1
ATOM 1859 O O . LEU A 1 225 ? -25.331 10.937 -37.156 1.00 64.88 225 LEU A O 1
ATOM 1863 N N . LYS A 1 226 ? -25.105 12.730 -38.497 1.00 65.38 226 LYS A N 1
ATOM 1864 C CA . LYS A 1 226 ? -23.693 12.507 -38.803 1.00 65.38 226 LYS A CA 1
ATOM 1865 C C . LYS A 1 226 ? -22.849 12.922 -37.597 1.00 65.38 226 LYS A C 1
ATOM 1867 O O . LYS A 1 226 ? -22.333 14.030 -37.521 1.00 65.38 226 LYS A O 1
ATOM 1872 N N . VAL A 1 227 ? -22.727 12.011 -36.637 1.00 61.34 227 VAL A N 1
ATOM 1873 C CA . VAL A 1 227 ? -21.865 12.180 -35.466 1.00 61.34 227 VAL A CA 1
ATOM 1874 C C . VAL A 1 227 ? -20.416 12.010 -35.910 1.00 61.34 227 VAL A C 1
ATOM 1876 O O . VAL A 1 227 ? -19.961 10.895 -36.167 1.00 61.34 227 VAL A O 1
ATOM 1879 N N . THR A 1 228 ? -19.682 13.114 -36.003 1.00 60.03 228 THR A N 1
ATOM 1880 C CA . THR A 1 228 ? -18.227 13.076 -36.133 1.00 60.03 228 THR A CA 1
ATOM 1881 C C . THR A 1 228 ? -17.635 12.901 -34.737 1.00 60.03 228 THR A C 1
ATOM 1883 O O . THR A 1 228 ? -17.689 13.787 -33.884 1.00 60.03 228 THR A O 1
ATOM 1886 N N . ILE A 1 229 ? -17.116 11.704 -34.461 1.00 59.47 229 ILE A N 1
ATOM 1887 C CA . ILE A 1 229 ? -16.348 11.452 -33.241 1.00 59.47 229 ILE A CA 1
ATOM 1888 C C . ILE A 1 229 ? -15.007 12.156 -33.447 1.00 59.47 229 ILE A C 1
ATOM 1890 O O . ILE A 1 229 ? -14.155 11.647 -34.174 1.00 59.47 229 ILE A O 1
ATOM 1894 N N . LYS A 1 230 ? -14.833 13.347 -32.858 1.00 59.00 230 LYS A N 1
ATOM 1895 C CA . LYS A 1 230 ? -13.500 13.949 -32.752 1.00 59.00 230 LYS A CA 1
ATOM 1896 C C . LYS A 1 230 ? -12.612 12.969 -31.988 1.00 59.00 230 LYS A C 1
ATOM 1898 O O . LYS A 1 230 ? -13.045 12.409 -30.980 1.00 59.00 230 LYS A O 1
ATOM 1903 N N . ASN A 1 231 ? -11.412 12.734 -32.506 1.00 57.00 231 ASN A N 1
ATOM 1904 C CA . ASN A 1 231 ? -10.410 11.885 -31.877 1.00 57.00 231 ASN A CA 1
ATOM 1905 C C . ASN A 1 231 ? -10.027 12.537 -30.537 1.00 57.00 231 ASN A C 1
ATOM 1907 O O . ASN A 1 231 ? -9.291 13.519 -30.512 1.00 57.00 231 ASN A O 1
ATOM 1911 N N . ASP A 1 232 ? -10.627 12.076 -29.440 1.00 58.47 232 ASP A N 1
ATOM 1912 C CA . ASP A 1 232 ? -10.324 12.560 -28.094 1.00 58.47 232 ASP A CA 1
ATOM 1913 C C . ASP A 1 232 ? -8.869 12.183 -27.779 1.00 58.47 232 ASP A C 1
ATOM 1915 O O . ASP A 1 232 ? -8.453 11.047 -28.019 1.00 58.47 232 ASP A O 1
ATOM 1919 N N . ASN A 1 233 ? -8.090 13.112 -27.217 1.00 58.88 233 ASN A N 1
ATOM 1920 C CA . ASN A 1 233 ? -6.706 12.863 -26.794 1.00 58.88 233 ASN A CA 1
ATOM 1921 C C . ASN A 1 233 ? -6.622 11.757 -25.714 1.00 58.88 233 ASN A C 1
ATOM 1923 O O . ASN A 1 233 ? -5.558 11.212 -25.417 1.00 58.88 233 ASN A O 1
ATOM 1927 N N . ARG A 1 234 ? -7.781 11.379 -25.158 1.00 59.75 234 ARG A N 1
ATOM 1928 C CA . ARG A 1 234 ? -7.994 10.273 -24.218 1.00 59.75 234 ARG A CA 1
ATOM 1929 C C . ARG A 1 234 ? -8.300 8.932 -24.892 1.00 59.75 234 ARG A C 1
ATOM 1931 O O . ARG A 1 234 ? -8.530 7.942 -24.187 1.00 59.75 234 ARG A O 1
ATOM 1938 N N . ASP A 1 235 ? -8.323 8.858 -26.222 1.00 71.38 235 ASP A N 1
ATOM 1939 C CA . ASP A 1 235 ? -8.530 7.596 -26.923 1.00 71.38 235 ASP A CA 1
ATOM 1940 C C . ASP A 1 235 ? -7.244 6.764 -26.917 1.00 71.38 235 ASP A C 1
ATOM 1942 O O . ASP A 1 235 ? -6.367 6.878 -27.766 1.00 71.38 235 ASP A O 1
ATOM 1946 N N . TRP A 1 236 ? -7.134 5.853 -25.955 1.00 75.94 236 TRP A N 1
ATOM 1947 C CA . TRP A 1 236 ? -6.034 4.888 -25.886 1.00 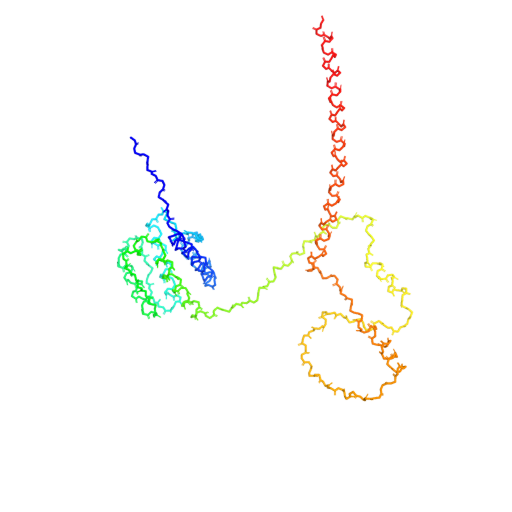75.94 236 TRP A CA 1
ATOM 1948 C C . TRP A 1 236 ? -5.848 4.080 -27.183 1.00 75.94 236 TRP A C 1
ATOM 1950 O O . TRP A 1 236 ? -4.786 3.492 -27.385 1.00 75.94 236 TRP A O 1
ATOM 1960 N N . ARG A 1 237 ? -6.863 4.010 -28.057 1.00 78.62 237 ARG A N 1
ATOM 1961 C CA . ARG A 1 237 ? -6.774 3.311 -29.343 1.00 78.62 237 ARG A CA 1
ATOM 1962 C C . ARG A 1 237 ? -5.899 4.070 -30.334 1.00 78.62 237 ARG A C 1
ATOM 196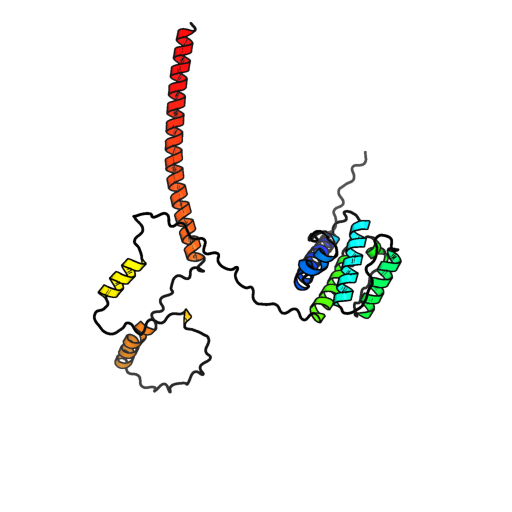4 O O . ARG A 1 237 ? -5.149 3.415 -31.054 1.00 78.62 237 ARG A O 1
ATOM 1971 N N . SER A 1 238 ? -5.956 5.403 -30.346 1.00 78.56 238 SER A N 1
ATOM 1972 C CA . SER A 1 238 ? -5.085 6.227 -31.190 1.00 78.56 238 SER A CA 1
ATOM 1973 C C . SER A 1 238 ? -3.636 6.133 -30.703 1.00 78.56 238 SER A C 1
ATOM 1975 O O . SER A 1 238 ? -2.756 5.817 -31.500 1.00 78.56 238 SER A O 1
ATOM 1977 N N . HIS A 1 239 ? -3.410 6.217 -29.386 1.00 79.25 239 HIS A N 1
ATOM 1978 C CA . HIS A 1 239 ? -2.100 5.979 -28.757 1.00 79.25 239 HIS A CA 1
ATOM 1979 C C . HIS A 1 239 ? -1.545 4.579 -29.046 1.00 79.25 239 HIS A C 1
ATOM 1981 O O . HIS A 1 239 ? -0.364 4.409 -29.345 1.00 79.25 239 HIS A O 1
ATOM 1987 N N . LEU A 1 240 ? -2.393 3.547 -28.995 1.00 83.94 240 LEU A N 1
ATOM 1988 C CA . LEU A 1 240 ? -1.985 2.181 -29.322 1.00 83.94 240 LEU A CA 1
ATOM 1989 C C . LEU A 1 240 ? -1.583 2.047 -30.794 1.00 83.94 240 LEU A C 1
ATOM 1991 O O . LEU A 1 240 ? -0.633 1.327 -31.107 1.00 83.94 240 LEU A O 1
ATOM 1995 N N . GLU A 1 241 ? -2.304 2.703 -31.698 1.00 85.06 241 GLU A N 1
ATOM 1996 C CA . GLU A 1 241 ? -1.985 2.663 -33.121 1.00 85.06 241 GLU A CA 1
ATOM 1997 C C . GLU A 1 241 ? -0.701 3.447 -33.426 1.00 85.06 241 GLU A C 1
ATOM 1999 O O . GLU A 1 241 ? 0.173 2.925 -34.117 1.00 85.06 241 GLU A O 1
ATOM 2004 N N . GLN A 1 242 ? -0.505 4.614 -32.804 1.00 86.44 242 GLN A N 1
ATOM 2005 C CA . GLN A 1 242 ? 0.759 5.357 -32.843 1.00 86.44 242 GLN A CA 1
ATOM 2006 C C . GLN A 1 242 ? 1.929 4.505 -32.334 1.00 86.44 242 GLN A C 1
ATOM 2008 O O . GLN A 1 242 ? 2.953 4.392 -33.004 1.00 86.44 242 GLN A O 1
ATOM 2013 N N . MET A 1 243 ? 1.764 3.806 -31.206 1.00 86.88 243 MET A N 1
ATOM 2014 C CA . MET A 1 243 ? 2.795 2.918 -30.662 1.00 86.88 243 MET A CA 1
ATOM 2015 C C . MET A 1 243 ? 3.165 1.787 -31.634 1.00 86.88 243 MET A C 1
ATOM 2017 O O . MET A 1 243 ? 4.341 1.432 -31.751 1.00 86.88 243 MET A O 1
ATOM 2021 N N . LYS A 1 244 ? 2.192 1.208 -32.349 1.00 91.69 244 LYS A N 1
ATOM 2022 C CA . LYS A 1 244 ? 2.478 0.199 -33.382 1.00 91.69 244 LYS A CA 1
ATOM 2023 C C . LYS A 1 244 ? 3.260 0.798 -34.547 1.00 91.69 244 LYS A C 1
ATOM 2025 O O . LYS A 1 244 ? 4.193 0.154 -35.028 1.00 91.69 244 LYS A O 1
ATOM 2030 N N . THR A 1 245 ? 2.908 2.007 -34.972 1.00 93.44 245 THR A N 1
ATOM 2031 C CA . THR A 1 245 ? 3.618 2.731 -36.033 1.00 93.44 245 THR A CA 1
ATOM 2032 C C . THR A 1 245 ? 5.058 3.034 -35.621 1.00 93.44 245 THR A C 1
ATOM 2034 O O . THR A 1 245 ? 5.981 2.680 -36.356 1.00 93.44 245 THR A O 1
ATOM 2037 N N . TYR A 1 246 ? 5.282 3.562 -34.412 1.00 92.69 246 TYR A N 1
ATOM 2038 C CA . TYR A 1 246 ? 6.629 3.791 -33.880 1.00 92.69 246 TYR A CA 1
ATOM 2039 C C . TYR A 1 246 ? 7.430 2.500 -33.775 1.00 92.69 246 TYR A C 1
ATOM 2041 O O . TYR A 1 246 ? 8.583 2.460 -34.194 1.00 92.69 246 TYR A O 1
ATOM 2049 N N . LYS A 1 247 ? 6.821 1.414 -33.287 1.00 93.62 247 LYS A N 1
ATOM 2050 C CA . LYS A 1 247 ? 7.483 0.107 -33.244 1.00 93.62 247 LYS A CA 1
ATOM 2051 C C . LYS A 1 247 ? 7.939 -0.337 -34.634 1.00 93.62 247 LYS A C 1
ATOM 2053 O O . LYS A 1 247 ? 9.069 -0.788 -34.780 1.00 93.62 247 LYS A O 1
ATOM 2058 N N . LYS A 1 248 ? 7.083 -0.192 -35.647 1.00 95.69 248 LYS A N 1
ATOM 2059 C CA . LYS A 1 248 ? 7.420 -0.548 -37.028 1.00 95.69 248 LYS A CA 1
ATOM 2060 C C . LYS A 1 248 ? 8.590 0.293 -37.558 1.00 95.69 248 LYS A C 1
ATOM 2062 O O . LYS A 1 248 ? 9.527 -0.272 -38.110 1.00 95.69 248 LYS A O 1
ATOM 2067 N N . SER A 1 249 ? 8.575 1.605 -37.322 1.00 94.56 249 SER A N 1
ATOM 2068 C CA . SER A 1 249 ? 9.676 2.511 -37.693 1.00 94.56 249 SER A CA 1
ATOM 2069 C C . SER A 1 249 ? 10.995 2.157 -36.981 1.00 94.56 249 SER A C 1
ATOM 2071 O O . SER A 1 249 ? 12.069 2.121 -37.590 1.00 94.56 249 SER A O 1
ATOM 2073 N N . ILE A 1 250 ? 10.926 1.797 -35.696 1.00 93.62 250 ILE A N 1
ATOM 2074 C CA . ILE A 1 250 ? 12.083 1.321 -34.927 1.00 93.62 250 ILE A CA 1
ATOM 2075 C C . ILE A 1 250 ? 12.619 0.007 -35.504 1.00 93.62 250 ILE A C 1
ATOM 2077 O O . ILE A 1 250 ? 13.825 -0.125 -35.684 1.00 93.62 250 ILE A O 1
ATOM 2081 N N . ASP A 1 251 ? 11.758 -0.956 -35.831 1.00 94.31 251 ASP A N 1
ATOM 2082 C CA . ASP A 1 251 ? 12.189 -2.237 -36.402 1.00 94.31 251 ASP A CA 1
ATOM 2083 C C . ASP A 1 251 ? 12.870 -2.047 -37.776 1.00 94.31 251 ASP A C 1
ATOM 2085 O O . ASP A 1 251 ? 13.891 -2.680 -38.067 1.00 94.31 251 ASP A O 1
ATOM 2089 N N . GLU A 1 252 ? 12.364 -1.128 -38.604 1.00 94.00 252 GLU A N 1
ATOM 2090 C CA . GLU A 1 252 ? 12.949 -0.780 -39.906 1.00 94.00 252 GLU A CA 1
ATOM 2091 C C . GLU A 1 252 ? 14.316 -0.081 -39.763 1.00 94.00 252 GLU A C 1
ATOM 2093 O O . GLU A 1 252 ? 15.306 -0.480 -40.393 1.00 94.00 252 GLU A O 1
ATOM 2098 N N . SER A 1 253 ? 14.416 0.923 -38.888 1.00 92.44 253 SER A N 1
ATOM 2099 C CA . SER A 1 253 ? 15.672 1.642 -38.616 1.00 92.44 253 SER A CA 1
ATOM 2100 C C . SER A 1 253 ? 16.721 0.767 -37.914 1.00 92.44 253 SER A C 1
ATOM 2102 O O . SER A 1 253 ? 17.917 0.850 -38.211 1.00 92.44 253 SER A O 1
ATOM 2104 N N . LEU A 1 254 ? 16.298 -0.149 -37.043 1.00 93.81 254 LEU A N 1
ATOM 2105 C CA . LEU A 1 254 ? 17.181 -1.119 -36.400 1.00 93.81 254 LEU A CA 1
ATOM 2106 C C . LEU A 1 254 ? 17.724 -2.133 -37.410 1.00 93.81 254 LEU A C 1
ATOM 2108 O O . LEU A 1 254 ? 18.912 -2.460 -37.372 1.00 93.81 254 LEU A O 1
ATOM 2112 N N . GLY A 1 255 ? 16.891 -2.596 -38.345 1.00 93.25 255 GLY A N 1
ATOM 2113 C CA . GLY A 1 255 ? 17.316 -3.480 -39.429 1.00 93.25 255 GLY A CA 1
ATOM 2114 C C . GLY A 1 255 ? 18.404 -2.852 -40.304 1.00 93.25 255 GLY A C 1
ATOM 2115 O O . GLY A 1 255 ? 19.441 -3.473 -40.558 1.00 93.25 255 GLY A O 1
ATOM 2116 N N . THR A 1 256 ? 18.210 -1.597 -40.715 1.00 93.06 256 THR A N 1
ATOM 2117 C CA . THR A 1 256 ? 19.189 -0.869 -41.539 1.00 93.06 256 THR A CA 1
ATOM 2118 C C . THR A 1 256 ? 20.487 -0.584 -40.780 1.00 93.06 256 THR A C 1
ATOM 2120 O O . THR A 1 256 ? 21.571 -0.879 -41.291 1.00 93.06 256 THR A O 1
ATOM 2123 N N . THR A 1 257 ? 20.399 -0.103 -39.538 1.00 93.44 257 THR A N 1
ATOM 2124 C CA . THR A 1 257 ? 21.572 0.185 -38.696 1.00 93.44 257 THR A CA 1
ATOM 2125 C C . THR A 1 257 ? 22.376 -1.082 -38.405 1.00 93.44 257 THR A C 1
ATOM 2127 O O . THR A 1 257 ? 23.605 -1.080 -38.493 1.00 93.44 257 THR A O 1
ATOM 2130 N N . LYS A 1 258 ? 21.702 -2.205 -38.127 1.00 94.12 258 LYS A N 1
ATOM 2131 C CA . LYS A 1 258 ? 22.362 -3.499 -37.920 1.00 94.12 258 LYS A CA 1
ATOM 2132 C C . LYS A 1 258 ? 23.137 -3.942 -39.161 1.00 94.12 258 LYS A C 1
ATOM 2134 O O . LYS A 1 258 ? 24.288 -4.353 -39.038 1.00 94.12 258 LYS A O 1
ATOM 2139 N N . ALA A 1 259 ? 22.548 -3.818 -40.351 1.00 93.19 259 ALA A N 1
ATOM 2140 C CA . ALA A 1 259 ? 23.226 -4.167 -41.598 1.00 93.19 259 ALA A CA 1
ATOM 2141 C C . ALA A 1 259 ? 24.465 -3.287 -41.855 1.00 93.19 259 ALA A C 1
ATOM 2143 O O . ALA A 1 259 ? 25.510 -3.784 -42.282 1.00 93.19 259 ALA A O 1
ATOM 2144 N N . GLN A 1 260 ? 24.378 -1.986 -41.558 1.00 93.06 260 GLN A N 1
ATOM 2145 C CA . GLN A 1 260 ? 25.524 -1.075 -41.641 1.00 93.06 260 GLN A CA 1
ATOM 2146 C C . GLN A 1 260 ? 26.632 -1.459 -40.648 1.00 93.06 260 GLN A C 1
ATOM 2148 O O . GLN A 1 260 ? 27.806 -1.494 -41.025 1.00 93.06 260 GLN A O 1
ATOM 2153 N N . LEU A 1 261 ? 26.270 -1.806 -39.410 1.00 94.44 261 LEU A N 1
ATOM 2154 C CA . LEU A 1 261 ? 27.222 -2.229 -38.384 1.00 94.44 261 LEU A CA 1
ATOM 2155 C C . LEU A 1 261 ? 27.908 -3.555 -38.743 1.00 94.44 261 LEU A C 1
ATOM 2157 O O . LEU A 1 261 ? 29.120 -3.676 -38.581 1.00 94.44 261 LEU A O 1
ATOM 2161 N N . GLU A 1 262 ? 27.172 -4.529 -39.283 1.00 95.19 262 GLU A N 1
ATOM 2162 C CA . GLU A 1 262 ? 27.749 -5.793 -39.762 1.00 95.19 262 GLU A CA 1
ATOM 2163 C C . GLU A 1 262 ? 28.736 -5.573 -40.915 1.00 95.19 262 GLU A C 1
ATOM 2165 O O . GLU A 1 262 ? 29.797 -6.203 -40.958 1.00 95.19 262 GLU A O 1
ATOM 2170 N N . LYS A 1 263 ? 28.430 -4.641 -41.827 1.00 95.25 263 LYS A N 1
ATOM 2171 C CA . LYS A 1 263 ? 29.349 -4.266 -42.906 1.00 95.25 263 LYS A CA 1
ATOM 2172 C C . LYS A 1 263 ? 30.634 -3.647 -42.354 1.00 95.25 263 LYS A C 1
ATOM 2174 O O . LYS A 1 263 ? 31.717 -4.098 -42.718 1.00 95.25 263 LYS A O 1
ATOM 2179 N N . LEU A 1 264 ? 30.522 -2.683 -41.438 1.00 95.31 264 LEU A N 1
ATOM 2180 C CA . LEU A 1 264 ? 31.682 -2.074 -40.779 1.00 95.31 264 LEU A CA 1
ATOM 2181 C C . LEU A 1 264 ? 32.510 -3.112 -40.020 1.00 95.31 264 LEU A C 1
ATOM 2183 O O . LEU A 1 264 ? 33.732 -3.126 -40.140 1.00 95.31 264 LEU A O 1
ATOM 2187 N N . HIS A 1 265 ? 31.858 -4.017 -39.290 1.00 94.94 265 HIS A N 1
ATOM 2188 C CA . HIS A 1 265 ? 32.534 -5.106 -38.595 1.00 94.94 265 HIS A CA 1
ATOM 2189 C C . HIS A 1 265 ? 33.336 -5.975 -39.572 1.00 94.94 265 HIS A C 1
ATOM 2191 O O . HIS A 1 265 ? 34.514 -6.241 -39.336 1.00 94.94 265 HIS A O 1
ATOM 2197 N N . LYS A 1 266 ? 32.739 -6.370 -40.703 1.00 95.31 266 LYS A N 1
ATOM 2198 C CA . LYS A 1 266 ? 33.416 -7.164 -41.739 1.00 95.31 266 LYS A CA 1
ATOM 2199 C C . LYS A 1 266 ? 34.602 -6.422 -42.361 1.00 95.31 266 LYS A C 1
ATOM 2201 O O . LYS A 1 266 ? 35.661 -7.022 -42.558 1.00 95.31 266 LYS A O 1
ATOM 2206 N N . ASP A 1 267 ? 34.447 -5.132 -42.644 1.00 95.44 267 ASP A N 1
ATOM 2207 C CA . ASP A 1 267 ? 35.509 -4.300 -43.213 1.00 95.44 267 ASP A CA 1
ATOM 2208 C C . ASP A 1 267 ? 36.672 -4.130 -42.216 1.00 95.44 267 ASP A C 1
ATOM 2210 O O . ASP A 1 267 ? 37.843 -4.278 -42.584 1.00 95.44 267 ASP A O 1
ATOM 2214 N N . ILE A 1 268 ? 36.370 -3.927 -40.929 1.00 95.06 268 ILE A N 1
ATOM 2215 C CA . ILE A 1 268 ? 37.371 -3.867 -39.855 1.00 95.06 268 ILE A CA 1
ATOM 2216 C C . ILE A 1 268 ? 38.072 -5.220 -39.693 1.00 95.06 268 ILE A C 1
ATOM 2218 O O . ILE A 1 268 ? 39.298 -5.261 -39.664 1.00 95.06 268 ILE A O 1
ATOM 2222 N N . SER A 1 269 ? 37.344 -6.340 -39.660 1.00 94.69 269 SER A N 1
ATOM 2223 C CA . SER A 1 269 ? 37.965 -7.671 -39.593 1.00 94.69 269 SER A CA 1
ATOM 2224 C C . SER A 1 269 ? 38.892 -7.926 -40.787 1.00 94.69 269 SER A C 1
ATOM 2226 O O . SER A 1 269 ? 40.017 -8.382 -40.603 1.00 94.69 269 SER A O 1
ATOM 2228 N N . SER A 1 270 ? 38.480 -7.556 -42.006 1.00 94.25 270 SER A N 1
ATOM 2229 C CA . SER A 1 270 ? 39.321 -7.715 -43.200 1.00 94.25 270 SER A CA 1
ATOM 2230 C C . SER A 1 270 ? 40.576 -6.839 -43.159 1.00 94.25 270 SER A C 1
ATOM 2232 O O . SER A 1 270 ? 41.658 -7.272 -43.565 1.00 94.25 270 SER A O 1
ATOM 2234 N N . THR A 1 271 ? 40.460 -5.595 -42.691 1.00 93.69 271 THR A N 1
ATOM 2235 C CA . THR A 1 271 ? 41.626 -4.713 -42.542 1.00 93.69 271 THR A CA 1
ATOM 2236 C C . THR A 1 271 ? 42.564 -5.211 -41.447 1.00 93.69 271 THR A C 1
ATOM 2238 O O . THR A 1 271 ? 43.772 -5.243 -41.681 1.00 93.69 271 THR A O 1
ATOM 2241 N N . LEU A 1 272 ? 42.032 -5.695 -40.322 1.00 94.44 272 LEU A N 1
ATOM 2242 C CA . LEU A 1 272 ? 42.811 -6.316 -39.254 1.00 94.44 272 LEU A CA 1
ATOM 2243 C C . LEU A 1 272 ? 43.573 -7.542 -39.767 1.00 94.44 272 LEU A C 1
ATOM 2245 O O . LEU A 1 272 ? 44.782 -7.612 -39.590 1.00 94.44 272 LEU A O 1
ATOM 2249 N N . GLU A 1 273 ? 42.922 -8.452 -40.495 1.00 93.56 273 GLU A N 1
ATOM 2250 C CA . GLU A 1 273 ? 43.585 -9.616 -41.099 1.00 93.56 273 GLU A CA 1
ATOM 2251 C C . GLU A 1 273 ? 44.705 -9.212 -42.067 1.00 93.56 273 GLU A C 1
ATOM 2253 O O . GLU A 1 273 ? 45.784 -9.809 -42.058 1.00 93.56 273 GLU A O 1
ATOM 2258 N N . LYS A 1 274 ? 44.496 -8.174 -42.889 1.00 93.31 274 LYS A N 1
ATOM 2259 C CA . LYS A 1 274 ? 45.536 -7.642 -43.788 1.00 93.31 274 LYS A CA 1
ATOM 2260 C C . LYS A 1 274 ? 46.724 -7.072 -43.013 1.00 93.31 274 LYS A C 1
ATOM 2262 O O . LYS A 1 274 ? 47.863 -7.287 -43.431 1.00 93.31 274 LYS A O 1
ATOM 2267 N N . VAL A 1 275 ? 46.474 -6.352 -41.919 1.00 92.88 275 VAL A N 1
ATOM 2268 C CA . VAL A 1 275 ? 47.521 -5.812 -41.038 1.00 92.88 275 VAL A CA 1
ATOM 2269 C C . VAL A 1 275 ? 48.269 -6.952 -40.356 1.00 92.88 275 VAL A C 1
ATOM 2271 O O . VAL A 1 275 ? 49.481 -7.039 -40.512 1.00 92.88 275 VAL A O 1
ATOM 2274 N N . THR A 1 276 ? 47.564 -7.892 -39.724 1.00 90.94 276 THR A N 1
ATOM 2275 C CA . THR A 1 276 ? 48.161 -9.069 -39.080 1.00 90.94 276 THR A CA 1
ATOM 2276 C C . THR A 1 276 ? 48.993 -9.894 -40.060 1.00 90.94 276 THR A C 1
ATOM 2278 O O . THR A 1 276 ? 50.077 -10.364 -39.721 1.00 90.94 276 THR A O 1
ATOM 2281 N N . ASN A 1 277 ? 48.530 -10.067 -41.300 1.00 90.25 277 ASN A N 1
ATOM 2282 C CA . ASN A 1 277 ? 49.305 -10.765 -42.321 1.00 90.25 277 ASN A CA 1
ATOM 2283 C C . ASN A 1 277 ? 50.566 -9.980 -42.702 1.00 90.25 277 ASN A C 1
ATOM 2285 O O . ASN A 1 277 ? 51.637 -10.576 -42.775 1.00 90.25 277 ASN A O 1
ATOM 2289 N N . ARG A 1 278 ? 50.484 -8.655 -42.885 1.00 90.38 278 ARG A N 1
ATOM 2290 C CA . ARG A 1 278 ? 51.664 -7.803 -43.129 1.00 90.38 278 ARG A CA 1
ATOM 2291 C C . ARG A 1 278 ? 52.662 -7.833 -41.974 1.00 90.38 278 ARG A C 1
ATOM 2293 O O . ARG A 1 278 ? 53.854 -7.941 -42.233 1.00 90.38 278 ARG A O 1
ATOM 2300 N N . GLU A 1 279 ? 52.197 -7.794 -40.732 1.00 90.69 279 GLU A N 1
ATOM 2301 C CA . GLU A 1 279 ? 53.049 -7.930 -39.546 1.00 90.69 279 GLU A CA 1
ATOM 2302 C C . GLU A 1 279 ? 53.758 -9.287 -39.518 1.00 90.69 279 GLU A C 1
ATOM 2304 O O . GLU A 1 279 ? 54.960 -9.346 -39.275 1.00 90.69 279 GLU A O 1
ATOM 2309 N N . LYS A 1 280 ? 53.057 -10.380 -39.850 1.00 88.25 280 LYS A N 1
ATOM 2310 C CA . LYS A 1 280 ? 53.673 -11.711 -39.984 1.00 88.25 280 LYS A CA 1
ATOM 2311 C C . LYS A 1 280 ? 54.749 -11.762 -41.072 1.00 88.25 280 LYS A C 1
ATOM 2313 O O . LYS A 1 280 ? 55.718 -12.493 -40.903 1.00 88.25 280 LYS A O 1
ATOM 2318 N N . TYR A 1 281 ? 54.588 -11.020 -42.170 1.00 85.69 281 TYR A N 1
ATOM 2319 C CA . TYR A 1 281 ? 55.617 -10.911 -43.210 1.00 85.69 281 TYR A CA 1
ATOM 2320 C C . TYR A 1 281 ? 56.813 -10.055 -42.776 1.00 85.69 281 TYR A C 1
ATOM 2322 O O . TYR A 1 281 ? 57.928 -10.377 -43.160 1.00 85.69 281 TYR A O 1
ATOM 2330 N N . PHE A 1 282 ? 56.598 -8.990 -41.996 1.00 82.38 282 PHE A N 1
ATOM 2331 C CA . PHE A 1 282 ? 57.676 -8.137 -41.477 1.00 82.38 282 PHE A CA 1
ATOM 2332 C C . PHE A 1 282 ? 58.476 -8.789 -40.344 1.00 82.38 282 PHE A C 1
ATOM 2334 O O . PHE A 1 282 ? 59.664 -8.521 -40.203 1.00 82.38 282 PHE A O 1
ATOM 2341 N N . ASN A 1 283 ? 57.835 -9.638 -39.540 1.00 76.75 283 ASN A N 1
ATOM 2342 C CA . ASN A 1 283 ? 58.459 -10.330 -38.409 1.00 76.75 283 ASN A CA 1
ATOM 2343 C C . ASN A 1 283 ? 59.136 -11.658 -38.800 1.00 76.75 283 ASN A C 1
ATOM 2345 O O . ASN A 1 283 ? 59.446 -12.466 -37.922 1.00 76.75 283 ASN A O 1
ATOM 2349 N N . ARG A 1 284 ? 59.328 -11.907 -40.098 1.00 54.88 284 ARG A N 1
ATOM 2350 C CA . ARG A 1 284 ? 60.011 -13.082 -40.644 1.00 54.88 284 ARG A CA 1
ATOM 2351 C C . ARG A 1 284 ? 61.293 -12.660 -41.343 1.00 54.88 284 ARG A C 1
ATOM 2353 O O . ARG A 1 284 ? 62.285 -13.401 -41.181 1.00 54.88 284 ARG A O 1
#

Foldseek 3Di:
DDDDDPPPDDVVVVVQLVVLLVLLVLLLVLCVLVVCVPPVCVVVVDDDQDSCLQADDDPQLVLLLVLLQLLQVLLVLLVDHDDRDDSPDDSLVSLVVSVVSLVVSVDDDDDDSVVSSSSHDSRSSVSSSSSSVSSCVSVVRDDDDDDPPDPPPPVPPPPPPVPDDPVVVVVVVVVVVVPPDDDPPQQDEPVVPPPPPDPPPPPPPPPDQDPVNVVVVCVVCVNNPPHDDDPPPPPVVVVVVVVVVVVVVCVVVVVVVVVVVVVVVVVVVVVVVVVVVVVVVVVD

Secondary structure (DSSP, 8-state):
----------HHHHHHHHHHHHHHHHHHHHHHHTTTTTTHHHHHTPPPPPTTTTTS-S-HHHHHHHHHHHHHHHHHHTT---PPPPTTS-HHHHHHHHHHHHHHHT----S-GGGGGGS-SHHHHHHHHHHHHHHHHHTT---PPPPPP------------TTS--HHHHHHHHHHHT-SSS-GGG---GGG--------------S---HHHHHHHHHHHTGGG-------TT-HHHHHHHHHHHHHHHHHHHHHHHHHHHHHHHHHHHHHHHHHHHHHHHT-